Protein 5TZ0 (pdb70)

Foldseek 3Di:
DADPVLVVLLVVLLVQLVCVVVVVVVVVLVVQVVPDDDPVSVVVSVVVVVVVVVCSVVLRDPDVVCSLLSLLVSCLVVSDPLVSSVVGDPVSSVSSVVNVVD/DDADPVLVVLLVVQLVQLLVVVVVVVVVVVVVLVVVPDDVVSVVVVVVVCVVVVVCSVPLSDPDVVCSLLSLLCSCLVVSGPLVSSPPTDDCSSVSSPVSVVD

Sequence (205 aa):
SWSDLEQEVAQAAFQKAYEREINALIQDVRDNAVQISELEDIWRLHNFLSAKRHEIDGKYDYNYSVLVFVFATLIKQGWLHLDELKGLDQDKLTKIGSLSRMVSWSDLEQEVAQAAFQKAYEREINALIQDVRDNAVQISELEDIWRLHNFLSAKRHEIDGKYDYNYSVLVFVFATLIKQGWLHLDELKGLDQDKLTKIGSLSRM

Organism: NCBI:txid1188

B-factor: mean 73.61, std 11.74, range [44.92, 119.9]

Solvent-accessible surface area: 12349 Å² total; per-residue (Å²): 141,43,56,111,120,7,67,104,34,0,101,62,8,25,110,120,0,66,89,84,2,13,84,34,5,20,117,66,0,81,87,75,0,81,146,6,77,96,25,109,43,0,33,188,12,23,77,79,1,41,67,40,70,152,68,8,99,57,20,29,69,78,66,62,99,65,0,35,136,13,0,2,38,0,25,132,70,44,60,0,94,58,94,59,0,145,51,7,72,160,113,33,34,93,122,0,7,60,41,11,18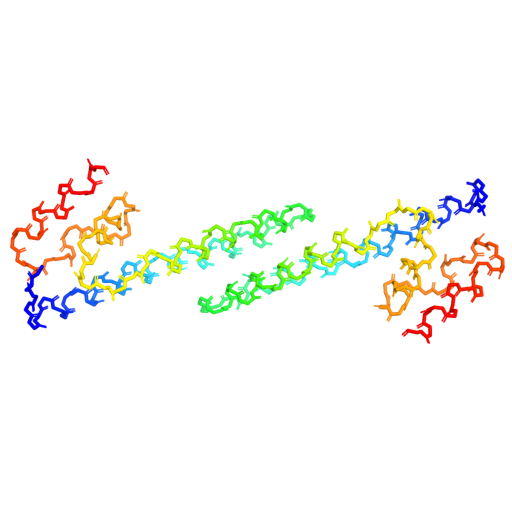2,173,175,83,39,56,114,120,6,64,106,31,0,101,59,3,27,105,94,0,71,88,92,1,12,90,36,3,17,112,71,1,103,85,48,6,107,124,0,80,101,23,94,28,0,32,140,6,24,74,72,0,41,69,44,65,152,62,8,99,56,24,26,68,75,62,61,94,66,0,37,136,13,0,3,33,0,27,123,83,45,56,0,97,64,116,40,0,170,55,12,70,123,101,18,34,85,120,0,17,67,36,9,230,153

Structure (mmCIF, N/CA/C/O backbone):
data_5TZ0
#
_entry.id   5TZ0
#
_cell.length_a   114.628
_cell.length_b   77.506
_cell.length_c   31.968
_cell.angle_alpha   90.00
_cell.angle_beta   94.15
_cell.angle_gamma   90.00
#
_symmetry.space_group_name_H-M   'C 1 2 1'
#
loop_
_atom_site.group_PDB
_atom_site.id
_atom_site.type_symbol
_atom_site.label_atom_id
_atom_site.label_alt_id
_atom_site.label_comp_id
_atom_site.label_asym_id
_atom_site.label_entity_id
_atom_site.label_seq_id
_atom_site.pdbx_PDB_ins_code
_atom_site.Cartn_x
_atom_site.Cartn_y
_atom_site.Cartn_z
_atom_site.occupancy
_atom_site.B_iso_or_equiv
_atom_site.auth_seq_id
_atom_site.auth_comp_id
_atom_site.auth_asym_id
_atom_site.auth_atom_id
_atom_site.pdbx_PDB_model_num
ATOM 1 N N . SER A 1 14 ? 146.100 -50.119 -31.044 1.00 50.38 6 SER A N 1
ATOM 2 C CA . SER A 1 14 ? 145.411 -48.843 -30.844 1.00 69.78 6 SER A CA 1
ATOM 3 C C . SER A 1 14 ? 143.902 -49.003 -31.001 1.00 60.66 6 SER A C 1
ATOM 4 O O . SER A 1 14 ? 143.404 -49.158 -32.114 1.00 62.89 6 SER A O 1
ATOM 11 N N . TRP A 1 15 ? 143.177 -48.940 -29.886 1.00 60.03 7 TRP A N 1
ATOM 12 C CA . TRP A 1 15 ? 141.735 -49.153 -29.869 1.00 61.62 7 TRP A CA 1
ATOM 13 C C . TRP A 1 15 ? 141.041 -47.928 -29.292 1.00 63.91 7 TRP A C 1
ATOM 14 O O . TRP A 1 15 ? 141.399 -47.458 -28.207 1.00 69.97 7 TRP A O 1
ATOM 35 N N . SER A 1 16 ? 140.033 -47.431 -30.010 1.00 64.14 8 SER A N 1
ATOM 36 C CA . SER A 1 16 ? 139.346 -46.201 -29.631 1.00 64.48 8 SER A CA 1
ATOM 37 C C . SER A 1 16 ? 138.647 -46.338 -28.285 1.00 66.75 8 SER A C 1
ATOM 38 O O . SER A 1 16 ? 138.701 -47.396 -27.651 1.00 65.19 8 SER A O 1
ATOM 46 N N . ASP A 1 17 ? 138.008 -45.256 -27.832 1.00 74.36 9 ASP A N 1
ATOM 47 C CA . ASP A 1 17 ? 137.244 -45.294 -26.590 1.00 71.03 9 ASP A CA 1
ATOM 48 C C . ASP A 1 17 ? 135.917 -46.015 -26.792 1.00 69.17 9 ASP A C 1
ATOM 49 O O . ASP A 1 17 ? 135.458 -46.747 -25.907 1.00 65.30 9 ASP A O 1
ATOM 58 N N . LEU A 1 18 ? 135.293 -45.817 -27.952 1.00 69.87 10 LEU A N 1
ATOM 59 C CA . LEU A 1 18 ? 134.056 -46.502 -28.292 1.00 65.55 10 LEU A CA 1
ATOM 60 C C . LEU A 1 18 ? 134.290 -47.815 -29.024 1.00 64.14 10 LEU A C 1
ATOM 61 O O . LEU A 1 18 ? 133.417 -48.689 -28.990 1.00 65.02 10 LEU A O 1
ATOM 77 N N . GLU A 1 19 ? 135.430 -47.971 -29.702 1.00 62.75 11 GLU A N 1
ATOM 78 C CA . GLU A 1 19 ? 135.806 -49.296 -30.184 1.00 68.53 11 GLU A CA 1
ATOM 79 C C . GLU A 1 19 ? 135.871 -50.287 -29.030 1.00 67.49 11 GLU A C 1
ATOM 80 O O . GLU A 1 19 ? 135.495 -51.456 -29.178 1.00 56.51 11 GLU A O 1
ATOM 92 N N . GLN A 1 20 ? 136.351 -49.833 -27.871 1.00 68.62 12 GLN A N 1
ATOM 93 C CA . GLN A 1 20 ? 136.370 -50.686 -26.690 1.00 64.44 12 GLN A CA 1
ATOM 94 C C . GLN A 1 20 ? 134.957 -51.058 -26.256 1.00 63.97 12 GLN A C 1
ATOM 95 O O . GLN A 1 20 ? 134.719 -52.178 -25.791 1.00 68.80 12 GLN A O 1
ATOM 109 N N . GLU A 1 21 ? 134.002 -50.136 -26.403 1.00 67.01 13 GLU A N 1
ATOM 110 C CA . GLU A 1 21 ? 132.628 -50.438 -26.010 1.00 71.17 13 GLU A CA 1
ATOM 111 C C . GLU A 1 21 ? 131.971 -51.412 -26.985 1.00 69.07 13 GLU A C 1
ATOM 112 O O . GLU A 1 21 ? 131.287 -52.353 -26.562 1.00 63.25 13 GLU A O 1
ATOM 124 N N . VAL A 1 22 ? 132.165 -51.211 -28.292 1.00 66.39 14 VAL A N 1
ATOM 125 C CA . VAL A 1 22 ? 131.614 -52.150 -29.262 1.00 68.47 14 VAL A CA 1
ATOM 126 C C . VAL A 1 22 ? 132.319 -53.496 -29.181 1.00 65.90 14 VAL A C 1
ATOM 127 O O . VAL A 1 22 ? 131.779 -54.504 -29.650 1.00 68.22 14 VAL A O 1
ATOM 140 N N . ALA A 1 23 ? 133.528 -53.536 -28.616 1.00 69.79 15 ALA A N 1
ATOM 141 C CA . ALA A 1 23 ? 134.210 -54.809 -28.400 1.00 68.90 15 ALA A CA 1
ATOM 142 C C . ALA A 1 23 ? 133.568 -55.578 -27.252 1.00 64.63 15 ALA A C 1
ATOM 143 O O . ALA A 1 23 ? 133.218 -56.754 -27.399 1.00 61.85 15 ALA A O 1
ATOM 150 N N . GLN A 1 24 ? 133.422 -54.930 -26.091 1.00 60.39 16 GLN A N 1
ATOM 151 C CA . GLN A 1 24 ? 132.729 -55.557 -24.971 1.00 60.92 16 GLN A CA 1
ATOM 152 C C . GLN A 1 24 ? 131.360 -56.070 -25.395 1.00 65.96 16 GLN A C 1
ATOM 153 O O . GLN A 1 24 ? 130.953 -57.173 -25.015 1.00 62.37 16 GLN A O 1
ATOM 167 N N . ALA A 1 25 ? 130.632 -55.275 -26.181 1.00 69.60 17 ALA A N 1
ATOM 168 C CA . ALA A 1 25 ? 129.313 -55.686 -26.650 1.00 63.25 17 ALA A CA 1
ATOM 169 C C . ALA A 1 25 ? 129.399 -56.977 -27.456 1.00 64.48 17 ALA A C 1
ATOM 170 O O . ALA A 1 25 ? 128.801 -57.996 -27.092 1.00 74.00 17 ALA A O 1
ATOM 177 N N . ALA A 1 26 ? 130.147 -56.951 -28.560 1.00 57.30 18 ALA A N 1
ATOM 178 C CA . ALA A 1 26 ? 130.239 -58.125 -29.420 1.00 59.14 18 ALA A CA 1
ATOM 179 C C . ALA A 1 26 ? 130.801 -59.322 -28.665 1.00 69.18 18 ALA A C 1
ATOM 180 O O . ALA A 1 26 ? 130.396 -60.466 -28.904 1.00 68.94 18 ALA A O 1
ATOM 187 N N . PHE A 1 27 ? 131.732 -59.075 -27.744 1.00 72.19 19 PHE A N 1
ATOM 188 C CA . PHE A 1 27 ? 132.309 -60.155 -26.953 1.00 65.22 19 PHE A CA 1
ATOM 189 C C . PHE A 1 27 ? 131.239 -60.876 -26.142 1.00 58.21 19 PHE A C 1
ATOM 190 O O . PHE A 1 27 ? 130.964 -62.060 -26.364 1.00 59.55 19 PHE A O 1
ATOM 207 N N . GLN A 1 28 ? 130.603 -60.163 -25.209 1.00 59.66 20 GLN A N 1
ATOM 208 C CA . GLN A 1 28 ? 129.682 -60.811 -24.282 1.00 68.36 20 GLN A CA 1
ATOM 209 C C . GLN A 1 28 ? 128.433 -61.340 -24.978 1.00 64.40 20 GLN A C 1
ATOM 210 O O . GLN A 1 28 ? 127.800 -62.272 -24.472 1.00 68.70 20 GLN A O 1
ATOM 224 N N . LYS A 1 29 ? 128.034 -60.747 -26.102 1.00 58.87 21 LYS A N 1
ATOM 225 C CA . LYS A 1 29 ? 126.873 -61.265 -26.818 1.00 66.47 21 LYS A CA 1
ATOM 226 C C . LYS A 1 29 ? 127.178 -62.637 -27.409 1.00 67.24 21 LYS A C 1
ATOM 227 O O . LYS A 1 29 ? 126.445 -63.606 -27.173 1.00 69.55 21 LYS A O 1
ATOM 246 N N . ALA A 1 30 ? 128.244 -62.733 -28.209 1.00 63.30 22 ALA A N 1
ATOM 247 C CA . ALA A 1 30 ? 128.679 -64.034 -28.705 1.00 66.81 22 ALA A CA 1
ATOM 248 C C . ALA A 1 30 ? 128.909 -65.003 -27.556 1.00 61.10 22 ALA A C 1
ATOM 249 O O . ALA A 1 30 ? 128.652 -66.204 -27.689 1.00 58.09 22 ALA A O 1
ATOM 256 N N . TYR A 1 31 ? 129.392 -64.496 -26.423 1.00 59.45 23 TYR A N 1
ATOM 257 C CA . TYR A 1 31 ? 129.562 -65.327 -25.238 1.00 59.46 23 TYR A CA 1
ATOM 258 C C . TYR A 1 31 ? 128.222 -65.887 -24.784 1.00 63.26 23 TYR A C 1
ATOM 259 O O . TYR A 1 31 ? 128.068 -67.103 -24.617 1.00 66.34 23 TYR A O 1
ATOM 277 N N . GLU A 1 32 ? 127.227 -65.012 -24.604 1.00 68.12 24 GLU A N 1
ATOM 278 C CA . GLU A 1 32 ? 125.908 -65.462 -24.168 1.00 64.03 24 GLU A CA 1
ATOM 279 C C . GLU A 1 32 ? 125.327 -66.494 -25.129 1.00 61.81 24 GLU A C 1
ATOM 280 O O . GLU A 1 32 ? 124.784 -67.517 -24.696 1.00 56.11 24 GLU A O 1
ATOM 292 N N . ARG A 1 33 ? 125.446 -66.256 -26.436 1.00 61.43 25 ARG A N 1
ATOM 293 C CA . ARG A 1 33 ? 124.943 -67.220 -27.409 1.00 57.71 25 ARG A CA 1
ATOM 294 C C . ARG A 1 33 ? 125.556 -68.596 -27.187 1.00 63.52 25 ARG A C 1
ATOM 295 O O . ARG A 1 33 ? 124.854 -69.612 -27.219 1.00 72.27 25 ARG A O 1
ATOM 316 N N . GLU A 1 34 ? 126.870 -68.654 -26.959 1.00 66.12 26 GLU A N 1
ATOM 317 C CA . GLU A 1 34 ? 127.523 -69.951 -26.807 1.00 64.92 26 GLU A CA 1
ATOM 318 C C . GLU A 1 34 ? 127.267 -70.562 -25.433 1.00 63.25 26 GLU A C 1
ATOM 319 O O . GLU A 1 34 ? 127.096 -71.781 -25.320 1.00 59.70 26 GLU A O 1
ATOM 331 N N . ILE A 1 35 ? 127.244 -69.742 -24.381 1.00 61.97 27 ILE A N 1
ATOM 332 C CA . ILE A 1 35 ? 126.943 -70.254 -23.047 1.00 63.07 27 ILE A CA 1
ATOM 333 C C . ILE A 1 35 ? 125.505 -70.755 -22.985 1.00 66.38 27 ILE A C 1
ATOM 334 O O . ILE A 1 35 ? 125.243 -71.885 -22.559 1.00 74.59 27 ILE A O 1
ATOM 350 N N . ASN A 1 36 ? 124.550 -69.920 -23.400 1.00 67.98 28 ASN A N 1
ATOM 351 C CA . ASN A 1 36 ? 123.153 -70.342 -23.405 1.00 65.08 28 ASN A CA 1
ATOM 352 C C . ASN A 1 36 ? 122.986 -71.650 -24.168 1.00 62.69 28 ASN A C 1
ATOM 353 O O . ASN A 1 36 ? 122.361 -72.596 -23.675 1.00 63.83 28 ASN A O 1
ATOM 364 N N . ALA A 1 37 ? 123.540 -71.716 -25.380 1.00 60.52 29 ALA A N 1
ATOM 365 C CA . ALA A 1 37 ? 123.478 -72.948 -26.161 1.00 69.39 29 ALA A CA 1
ATOM 366 C C . ALA A 1 37 ? 124.091 -74.116 -25.401 1.00 67.45 29 ALA A C 1
ATOM 367 O O . ALA A 1 37 ? 123.581 -75.241 -25.457 1.00 66.66 29 ALA A O 1
ATOM 374 N N . LEU A 1 38 ? 125.197 -73.873 -24.698 1.00 69.80 30 LEU A N 1
ATOM 375 C CA . LEU A 1 38 ? 125.811 -74.928 -23.901 1.00 66.06 30 LEU A CA 1
ATOM 376 C C . LEU A 1 38 ? 124.884 -75.383 -22.784 1.00 65.69 30 LEU A C 1
ATOM 377 O O . LEU A 1 38 ? 124.721 -76.587 -22.555 1.00 72.80 30 LEU A O 1
ATOM 393 N N . ILE A 1 39 ? 124.261 -74.437 -22.081 1.00 63.48 31 ILE A N 1
ATOM 394 C CA . ILE A 1 39 ? 123.370 -74.800 -20.983 1.00 69.82 31 ILE A CA 1
ATOM 395 C C . ILE A 1 39 ? 122.268 -75.733 -21.477 1.00 68.24 31 ILE A C 1
ATOM 396 O O . ILE A 1 39 ? 121.886 -76.681 -20.782 1.00 68.16 31 ILE A O 1
ATOM 412 N N . GLN A 1 40 ? 121.754 -75.502 -22.690 1.00 68.28 32 GLN A N 1
ATOM 413 C CA . GLN A 1 40 ? 120.725 -76.390 -23.224 1.00 65.35 32 GLN A CA 1
ATOM 414 C C . GLN A 1 40 ? 121.279 -77.789 -23.452 1.00 71.66 32 GLN A C 1
ATOM 415 O O . GLN A 1 40 ? 120.650 -78.786 -23.079 1.00 77.27 32 GLN A O 1
ATOM 429 N N . ASP A 1 41 ? 122.461 -77.883 -24.061 1.00 69.25 33 ASP A N 1
ATOM 430 C CA . ASP A 1 41 ? 123.048 -79.189 -24.339 1.00 69.43 33 ASP A CA 1
ATOM 431 C C . ASP A 1 41 ? 123.273 -79.974 -23.053 1.00 70.84 33 ASP A C 1
ATOM 432 O O . ASP A 1 41 ? 122.866 -81.136 -22.940 1.00 68.31 33 ASP A O 1
ATOM 441 N N . VAL A 1 42 ? 123.928 -79.354 -22.068 1.00 71.97 34 VAL A N 1
ATOM 442 C CA . VAL A 1 42 ? 124.235 -80.053 -20.822 1.00 67.31 34 VAL A CA 1
ATOM 443 C C . VAL A 1 42 ? 122.958 -80.451 -20.103 1.00 65.82 34 VAL A C 1
ATOM 444 O O . VAL A 1 42 ? 122.925 -81.462 -19.391 1.00 67.15 34 VAL A O 1
ATOM 457 N N . ARG A 1 43 ? 121.897 -79.660 -20.260 1.00 70.98 35 ARG A N 1
ATOM 458 C CA . ARG A 1 43 ? 120.597 -80.026 -19.707 1.00 72.77 35 ARG A CA 1
ATOM 459 C C . ARG A 1 43 ? 119.970 -81.173 -20.493 1.00 70.24 35 ARG A C 1
ATOM 460 O O . ARG A 1 43 ? 119.631 -82.218 -19.925 1.00 61.80 35 ARG A O 1
ATOM 481 N N . ASP A 1 44 ? 119.820 -80.997 -21.811 1.00 68.21 36 ASP A N 1
ATOM 482 C CA . ASP A 1 44 ? 119.176 -82.012 -22.638 1.00 67.67 36 ASP A CA 1
ATOM 483 C C . ASP A 1 44 ? 119.884 -83.357 -22.547 1.00 70.15 36 ASP A C 1
ATOM 484 O O . ASP A 1 44 ? 119.245 -84.405 -22.695 1.00 76.61 36 ASP A O 1
ATOM 493 N N . ASN A 1 45 ? 121.195 -83.353 -22.317 1.00 70.29 37 ASN A N 1
ATOM 494 C CA . ASN A 1 45 ? 121.953 -84.597 -22.291 1.00 71.92 37 ASN A CA 1
ATOM 495 C C . ASN A 1 45 ? 121.978 -85.227 -20.907 1.00 69.59 37 ASN A C 1
ATOM 496 O O . ASN A 1 45 ? 121.824 -86.447 -20.785 1.00 73.45 37 ASN A O 1
ATOM 507 N N . ALA A 1 46 ? 122.156 -84.421 -19.857 1.00 63.86 38 ALA A N 1
ATOM 508 C CA . ALA A 1 46 ? 122.149 -84.960 -18.502 1.00 67.24 38 ALA A CA 1
ATOM 509 C C . ALA A 1 46 ? 120.844 -85.673 -18.178 1.00 71.34 38 ALA A C 1
ATOM 510 O O . ALA A 1 46 ? 120.803 -86.474 -17.239 1.00 73.46 38 ALA A O 1
ATOM 517 N N . VAL A 1 47 ? 119.776 -85.383 -18.919 1.00 72.00 39 VAL A N 1
ATOM 518 C CA . VAL A 1 47 ? 118.498 -86.049 -18.693 1.00 68.28 39 VAL A CA 1
ATOM 519 C C . VAL A 1 47 ? 118.471 -87.410 -19.373 1.00 69.57 39 VAL A C 1
ATOM 520 O O . VAL A 1 47 ? 118.121 -88.424 -18.758 1.00 71.04 39 VAL A O 1
ATOM 533 N N . GLN A 1 48 ? 118.861 -87.460 -20.643 1.00 68.64 40 GLN A N 1
ATOM 534 C CA . GLN A 1 48 ? 118.740 -88.673 -21.438 1.00 74.58 40 GLN A CA 1
ATOM 535 C C . GLN A 1 48 ? 119.817 -89.704 -21.123 1.00 75.30 40 GLN A C 1
ATOM 536 O O . GLN A 1 48 ? 119.960 -90.679 -21.871 1.00 75.28 40 GLN A O 1
ATOM 550 N N . ILE A 1 49 ? 120.574 -89.517 -20.043 1.00 70.60 41 ILE A N 1
ATOM 551 C CA . ILE A 1 49 ? 121.577 -90.499 -19.652 1.00 71.08 41 ILE A CA 1
ATOM 552 C C . ILE A 1 49 ? 120.882 -91.762 -19.158 1.00 73.21 41 ILE A C 1
ATOM 553 O O . ILE A 1 49 ? 119.933 -91.700 -18.365 1.00 72.22 41 ILE A O 1
ATOM 569 N N . SER A 1 50 ? 121.353 -92.917 -19.633 1.00 70.71 42 SER A N 1
ATOM 570 C CA . SER A 1 50 ? 120.773 -94.205 -19.267 1.00 67.68 42 SER A CA 1
ATOM 571 C C . SER A 1 50 ? 121.803 -95.140 -18.650 1.00 72.50 42 SER A C 1
ATOM 572 O O . SER A 1 50 ? 121.623 -95.578 -17.509 1.00 74.53 42 SER A O 1
ATOM 580 N N . GLU A 1 51 ? 122.871 -95.475 -19.371 1.00 74.84 43 GLU A N 1
ATOM 581 C CA . GLU A 1 51 ? 123.954 -96.289 -18.839 1.00 73.36 43 GLU A CA 1
ATOM 582 C C . GLU A 1 51 ? 125.071 -95.390 -18.300 1.00 69.77 43 GLU A C 1
ATOM 583 O O . GLU A 1 51 ? 125.079 -94.174 -18.503 1.00 72.08 43 GLU A O 1
ATOM 595 N N . LEU A 1 52 ? 126.021 -96.004 -17.586 1.00 67.68 44 LEU A N 1
ATOM 596 C CA . LEU A 1 52 ? 127.159 -95.249 -17.064 1.00 64.71 44 LEU A CA 1
ATOM 597 C C . LEU A 1 52 ? 128.008 -94.661 -18.181 1.00 68.57 44 LEU A C 1
ATOM 598 O O . LEU A 1 52 ? 128.599 -93.587 -18.012 1.00 64.38 44 LEU A O 1
ATOM 614 N N . GLU A 1 53 ? 128.094 -95.348 -19.321 1.00 71.94 45 GLU A N 1
ATOM 615 C CA . GLU A 1 53 ? 128.876 -94.827 -20.437 1.00 68.71 45 GLU A CA 1
ATOM 616 C C . GLU A 1 53 ? 128.385 -93.446 -20.848 1.00 65.05 45 GLU A C 1
ATOM 617 O O . GLU A 1 53 ? 129.166 -92.629 -21.349 1.00 63.89 45 GLU A O 1
ATOM 629 N N . ASP A 1 54 ? 127.100 -93.161 -20.623 1.00 67.62 46 ASP A N 1
ATOM 630 C CA . ASP A 1 54 ? 126.554 -91.846 -20.939 1.00 68.59 46 ASP A CA 1
ATOM 631 C C . ASP A 1 54 ? 127.139 -90.755 -20.050 1.00 63.15 46 ASP A C 1
ATOM 632 O O . ASP A 1 54 ? 127.284 -89.611 -20.494 1.00 63.21 46 ASP A O 1
ATOM 641 N N . ILE A 1 55 ? 127.465 -91.074 -18.797 1.00 54.84 47 ILE A N 1
ATOM 642 C CA . ILE A 1 55 ? 128.007 -90.057 -17.903 1.00 56.06 47 ILE A CA 1
ATOM 643 C C . ILE A 1 55 ? 129.452 -89.733 -18.261 1.00 59.49 47 ILE A C 1
ATOM 644 O O . ILE A 1 55 ? 129.861 -88.565 -18.239 1.00 54.97 47 ILE A O 1
ATOM 660 N N . TRP A 1 56 ? 130.250 -90.749 -18.600 1.00 64.46 48 TRP A N 1
ATOM 661 C CA . TRP A 1 56 ? 131.637 -90.489 -18.971 1.00 56.63 48 TRP A CA 1
ATOM 662 C C . TRP A 1 56 ? 131.720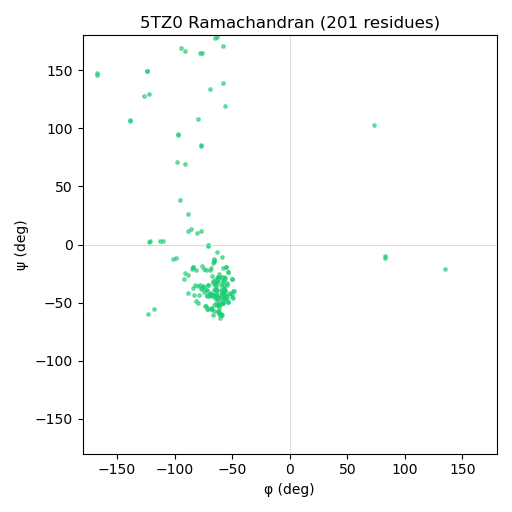 -89.684 -20.261 1.00 56.00 48 TRP A C 1
ATOM 663 O O . TRP A 1 56 ? 132.575 -88.801 -20.390 1.00 59.70 48 TRP A O 1
ATOM 684 N N . ARG A 1 57 ? 130.849 -89.970 -21.229 1.00 57.15 49 ARG A N 1
ATOM 685 C CA . ARG A 1 57 ? 130.838 -89.173 -22.451 1.00 59.21 49 ARG A CA 1
ATOM 686 C C . ARG A 1 57 ? 130.456 -87.729 -22.154 1.00 62.45 49 ARG A C 1
ATOM 687 O O . ARG A 1 57 ? 131.024 -86.795 -22.734 1.00 62.06 49 ARG A O 1
ATOM 708 N N . LEU A 1 58 ? 129.500 -87.524 -21.246 1.00 57.51 50 LEU A N 1
ATOM 709 C CA . LEU A 1 58 ? 129.157 -86.167 -20.835 1.00 56.61 50 LEU A CA 1
ATOM 710 C C . LEU A 1 58 ? 130.329 -85.507 -20.120 1.00 60.33 50 LEU A C 1
ATOM 711 O O . LEU A 1 58 ? 130.583 -84.310 -20.295 1.00 60.51 50 LEU A O 1
ATOM 727 N N . HIS A 1 59 ? 131.057 -86.279 -19.313 1.00 62.59 51 HIS A N 1
ATOM 728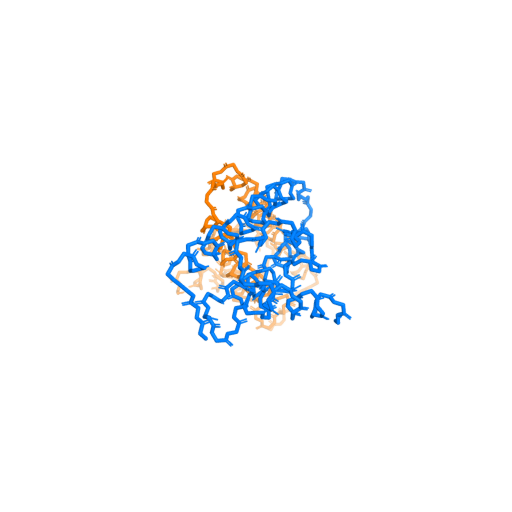 C CA . HIS A 1 59 ? 132.232 -85.747 -18.632 1.00 57.30 51 HIS A CA 1
ATOM 729 C C . HIS A 1 59 ? 133.284 -85.288 -19.633 1.00 57.14 51 HIS A C 1
ATOM 730 O O . HIS A 1 59 ? 133.827 -84.183 -19.518 1.00 58.54 51 HIS A O 1
ATOM 744 N N . ASN A 1 60 ? 133.583 -86.125 -20.630 1.00 57.57 52 ASN A N 1
ATOM 745 C CA . ASN A 1 60 ? 134.545 -85.744 -21.660 1.00 59.91 52 ASN A CA 1
ATOM 746 C C . ASN A 1 60 ? 134.122 -84.456 -22.353 1.00 61.59 52 ASN A C 1
ATOM 747 O O . ASN A 1 60 ? 134.940 -83.554 -22.569 1.00 59.03 52 ASN A O 1
ATOM 758 N N . PHE A 1 61 ? 132.844 -84.359 -22.723 1.00 66.78 53 PHE A N 1
ATOM 759 C CA . PHE A 1 61 ? 132.351 -83.150 -23.373 1.00 58.01 53 PHE A CA 1
ATOM 760 C C . PHE A 1 61 ? 132.579 -81.931 -22.489 1.00 59.25 53 PHE A C 1
ATOM 761 O O . PHE A 1 61 ? 133.114 -80.912 -22.941 1.00 64.86 53 PHE A O 1
ATOM 778 N N . LEU A 1 62 ? 132.176 -82.016 -21.219 1.00 55.94 54 LEU A N 1
ATOM 779 C CA . LEU A 1 62 ? 132.375 -80.898 -20.302 1.00 62.15 54 LEU A CA 1
ATOM 780 C C . LEU A 1 62 ? 133.853 -80.587 -20.095 1.00 62.14 54 LEU A C 1
ATOM 781 O O . LEU A 1 62 ? 134.208 -79.441 -19.798 1.00 59.61 54 LEU A O 1
ATOM 797 N N . SER A 1 63 ? 134.727 -81.584 -20.234 1.00 61.66 55 SER A N 1
ATOM 798 C CA . SER A 1 63 ? 136.158 -81.319 -20.128 1.00 58.78 55 SER A CA 1
ATOM 799 C C . SER A 1 63 ? 136.644 -80.490 -21.308 1.00 63.33 55 SER A C 1
ATOM 800 O O . SER A 1 63 ? 137.246 -79.425 -21.127 1.00 66.78 55 SER A O 1
ATOM 808 N N . ALA A 1 64 ? 136.388 -80.964 -22.529 1.00 59.79 56 ALA A N 1
ATOM 809 C CA . ALA A 1 64 ? 136.831 -80.242 -23.716 1.00 62.16 56 ALA A CA 1
ATOM 810 C C . ALA A 1 64 ? 136.257 -78.828 -23.761 1.00 63.95 56 ALA A C 1
ATOM 811 O O . ALA A 1 64 ? 136.966 -77.874 -24.105 1.00 60.50 56 ALA A O 1
ATOM 818 N N . LYS A 1 65 ? 134.979 -78.669 -23.403 1.00 64.90 57 LYS A N 1
ATOM 819 C CA . LYS A 1 65 ? 134.343 -77.356 -23.496 1.00 63.65 57 LYS A CA 1
ATOM 820 C C . LYS A 1 65 ? 134.914 -76.385 -22.472 1.00 63.43 57 LYS A C 1
ATOM 821 O O . LYS A 1 65 ? 135.166 -75.218 -22.792 1.00 61.73 57 LYS A O 1
ATOM 840 N N . ARG A 1 66 ? 135.108 -76.833 -21.231 1.00 63.53 58 ARG A N 1
ATOM 841 C CA . ARG A 1 66 ? 135.705 -75.958 -20.230 1.00 55.17 58 ARG A CA 1
ATOM 842 C C . ARG A 1 66 ? 137.069 -75.465 -20.691 1.00 60.89 58 ARG A C 1
ATO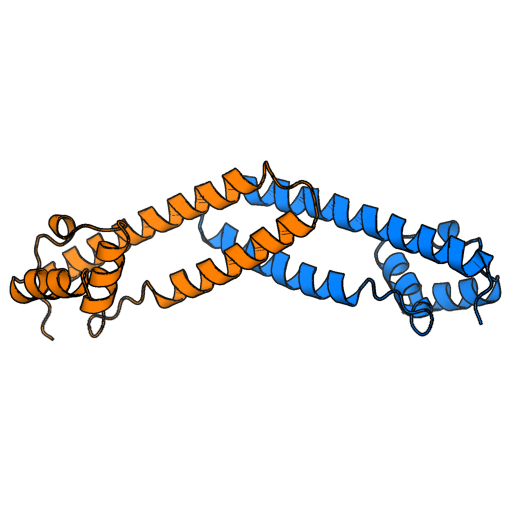M 843 O O . ARG A 1 66 ? 137.418 -74.296 -20.492 1.00 66.24 58 ARG A O 1
ATOM 864 N N . HIS A 1 67 ? 137.860 -76.347 -21.306 1.00 64.88 59 HIS A N 1
ATOM 865 C CA . HIS A 1 67 ? 139.165 -75.942 -21.819 1.00 62.86 59 HIS A CA 1
ATOM 866 C C . HIS A 1 67 ? 139.021 -74.972 -22.986 1.00 61.45 59 HIS A C 1
ATOM 867 O O . HIS A 1 67 ? 139.719 -73.954 -23.046 1.00 64.13 59 HIS A O 1
ATOM 881 N N . GLU A 1 68 ? 138.110 -75.266 -23.916 1.00 59.02 60 GLU A N 1
ATOM 882 C CA . GLU A 1 68 ? 137.921 -74.402 -25.079 1.00 59.68 60 GLU A CA 1
ATOM 883 C C . GLU A 1 68 ? 137.357 -73.044 -24.675 1.00 62.48 60 GLU A C 1
ATOM 884 O O . GLU A 1 68 ? 137.803 -72.007 -25.179 1.00 63.76 60 GLU A O 1
ATOM 896 N N . ILE A 1 69 ? 136.374 -73.028 -23.772 1.00 60.46 61 ILE A N 1
ATOM 897 C CA . ILE A 1 69 ? 135.725 -71.775 -23.395 1.00 57.07 61 ILE A CA 1
ATOM 898 C C . ILE A 1 69 ? 136.681 -70.890 -22.606 1.00 59.14 61 ILE A C 1
ATOM 899 O O . ILE A 1 69 ? 136.725 -69.671 -22.806 1.00 62.38 61 ILE A O 1
ATOM 915 N N . ASP A 1 70 ? 137.454 -71.480 -21.694 1.00 59.44 62 ASP A N 1
ATOM 916 C CA . ASP A 1 70 ? 138.363 -70.680 -20.880 1.00 62.32 62 ASP A CA 1
ATOM 917 C C . ASP A 1 70 ? 139.437 -70.010 -21.727 1.00 60.42 62 ASP A C 1
ATOM 918 O O . ASP A 1 70 ? 139.884 -68.904 -21.400 1.00 58.00 62 ASP A O 1
ATOM 927 N N . GLY A 1 71 ? 139.852 -70.647 -22.816 1.00 57.01 63 GLY A N 1
ATOM 928 C CA . GLY A 1 71 ? 140.896 -70.091 -23.649 1.00 56.17 63 GLY A CA 1
ATOM 929 C C . GLY A 1 71 ? 140.335 -69.368 -24.855 1.00 62.81 63 GLY A C 1
ATOM 930 O O . GLY A 1 71 ? 141.052 -68.625 -25.533 1.00 58.43 63 GLY A O 1
ATOM 934 N N . LYS A 1 72 ? 139.035 -69.538 -25.103 1.00 67.44 64 LYS A N 1
ATOM 935 C CA . LYS A 1 72 ? 138.416 -68.892 -26.251 1.00 60.61 64 LYS A CA 1
ATOM 936 C C . LYS A 1 72 ? 138.135 -67.427 -25.956 1.00 59.48 64 LYS A C 1
ATOM 937 O O . LYS A 1 72 ? 138.416 -66.555 -26.784 1.00 61.15 64 LYS A O 1
ATOM 956 N N . TYR A 1 73 ? 137.613 -67.140 -24.767 1.00 59.68 65 TYR A N 1
ATOM 957 C CA . TYR A 1 73 ? 137.221 -65.785 -24.397 1.00 57.15 65 TYR A CA 1
ATOM 958 C C . TYR A 1 73 ? 138.318 -65.119 -23.567 1.00 57.28 65 TYR A C 1
ATOM 959 O O . TYR A 1 73 ? 138.191 -64.884 -22.364 1.00 57.11 65 TYR A O 1
ATOM 977 N N . ASP A 1 74 ? 139.415 -64.813 -24.253 1.00 59.85 66 ASP A N 1
ATOM 978 C CA . ASP A 1 74 ? 140.545 -64.092 -23.670 1.00 56.37 66 ASP A CA 1
ATOM 979 C C . ASP A 1 74 ? 140.357 -62.630 -24.048 1.00 53.04 66 ASP A C 1
ATOM 980 O O . ASP A 1 74 ? 140.740 -62.197 -25.135 1.00 55.39 66 ASP A O 1
ATOM 989 N N . TYR A 1 75 ? 139.739 -61.864 -23.151 1.00 55.13 67 TYR A N 1
ATOM 990 C CA . TYR A 1 75 ? 139.509 -60.447 -23.417 1.00 53.53 67 TYR A CA 1
ATOM 991 C C . TYR A 1 75 ? 140.823 -59.705 -23.202 1.00 53.23 67 TYR A C 1
ATOM 992 O O . TYR A 1 75 ? 141.110 -59.151 -22.137 1.00 47.88 67 TYR A O 1
ATOM 1010 N N . ASN A 1 76 ? 141.637 -59.707 -24.252 1.00 49.65 68 ASN A N 1
ATOM 1011 C CA . ASN A 1 76 ? 142.950 -59.072 -24.233 1.00 55.64 68 ASN A CA 1
ATOM 1012 C C . ASN A 1 76 ? 143.133 -58.370 -25.571 1.00 53.55 68 ASN A C 1
ATOM 1013 O O . ASN A 1 76 ? 143.331 -59.029 -26.595 1.00 55.16 68 ASN A O 1
ATOM 1024 N N . TYR A 1 77 ? 143.065 -57.035 -25.562 1.00 50.57 69 TYR A N 1
ATOM 1025 C CA . TYR A 1 77 ? 143.061 -56.276 -26.808 1.00 51.37 69 TYR A CA 1
ATOM 1026 C C . TYR A 1 77 ? 144.241 -56.626 -27.700 1.00 54.79 69 TYR A C 1
ATOM 1027 O O . TYR A 1 77 ? 144.161 -56.443 -28.921 1.00 48.66 69 TYR A O 1
ATOM 1045 N N . SER A 1 78 ? 145.326 -57.145 -27.122 1.00 61.88 70 SER A N 1
ATOM 1046 C CA . SER A 1 78 ? 146.500 -57.504 -27.905 1.00 58.66 70 SER A CA 1
ATOM 1047 C C . SER A 1 78 ? 146.278 -58.763 -28.737 1.00 58.31 70 SER A C 1
ATOM 1048 O O . SER A 1 78 ? 146.981 -58.960 -29.733 1.00 62.26 70 SER A O 1
ATOM 1056 N N . VAL A 1 79 ? 145.319 -59.609 -28.361 1.00 58.21 71 VAL A N 1
ATOM 1057 C CA . VAL A 1 79 ? 144.933 -60.765 -29.163 1.00 60.14 71 VAL A CA 1
ATOM 1058 C C . VAL A 1 79 ? 143.462 -60.743 -29.541 1.00 55.56 71 VAL A C 1
ATOM 1059 O O . VAL A 1 79 ? 142.994 -61.674 -30.203 1.00 56.09 71 VAL A O 1
ATOM 1072 N N . LEU A 1 80 ? 142.722 -59.701 -29.163 1.00 58.14 72 LEU A N 1
ATOM 1073 C CA . LEU A 1 80 ? 141.286 -59.674 -29.405 1.00 57.35 72 LEU A CA 1
ATOM 1074 C C . LEU A 1 80 ? 140.946 -59.630 -30.887 1.00 55.58 72 LEU A C 1
ATOM 1075 O O . LEU A 1 80 ? 139.782 -59.835 -31.245 1.00 52.54 72 LEU A O 1
ATOM 1091 N N . VAL A 1 81 ? 141.921 -59.337 -31.746 1.00 59.20 73 VAL A N 1
ATOM 1092 C CA . VAL A 1 81 ? 141.701 -59.426 -33.184 1.00 59.39 73 VAL A CA 1
ATOM 1093 C C . VAL A 1 81 ? 141.578 -60.880 -33.606 1.00 56.09 73 VAL A C 1
ATOM 1094 O O . VAL A 1 81 ? 140.828 -61.209 -34.534 1.00 54.33 73 VAL A O 1
ATOM 1107 N N . PHE A 1 82 ? 142.323 -61.768 -32.948 1.00 60.79 74 PHE A N 1
ATOM 1108 C CA . PHE A 1 82 ? 142.287 -63.191 -33.262 1.00 61.21 74 PHE A CA 1
ATOM 1109 C C . PHE A 1 82 ? 141.074 -63.871 -32.637 1.00 59.77 74 PHE A C 1
ATOM 1110 O O . PHE A 1 82 ? 140.486 -64.777 -33.239 1.00 60.27 74 PHE A O 1
ATOM 1127 N N . VAL A 1 83 ? 140.677 -63.441 -31.438 1.00 57.45 75 VAL A N 1
ATOM 1128 C CA . VAL A 1 83 ? 139.516 -64.033 -30.781 1.00 55.79 75 VAL A CA 1
ATOM 1129 C C . VAL A 1 83 ? 138.261 -63.801 -31.615 1.00 63.70 75 VAL A C 1
ATOM 1130 O O . VAL A 1 83 ? 137.520 -64.741 -31.925 1.00 68.40 75 VAL A O 1
ATOM 1143 N N . PHE A 1 84 ? 138.003 -62.547 -31.995 1.00 62.01 76 PHE A N 1
ATOM 1144 C CA . PHE A 1 84 ? 136.811 -62.255 -32.785 1.00 64.97 76 PHE A CA 1
ATOM 1145 C C . PHE A 1 84 ? 136.812 -63.038 -34.092 1.00 64.91 76 PHE A C 1
ATOM 1146 O O . PHE A 1 84 ? 135.788 -63.613 -34.479 1.00 67.82 76 PHE A O 1
ATOM 1163 N N . ALA A 1 85 ? 137.960 -63.100 -34.770 1.00 66.04 77 ALA A N 1
ATOM 1164 C CA . ALA A 1 85 ? 138.024 -63.813 -36.043 1.00 72.90 77 ALA A CA 1
ATOM 1165 C C . ALA A 1 85 ? 137.614 -65.267 -35.875 1.00 69.08 77 ALA A C 1
ATOM 1166 O O . ALA A 1 85 ? 136.947 -65.838 -36.747 1.00 71.55 77 ALA A O 1
ATOM 1173 N N . THR A 1 86 ? 138.009 -65.885 -34.761 1.00 68.05 78 THR A N 1
ATOM 1174 C CA . THR A 1 86 ? 137.594 -67.253 -34.470 1.00 70.28 78 THR A CA 1
ATOM 1175 C C . THR A 1 86 ? 136.076 -67.348 -34.332 1.00 68.50 78 THR A C 1
ATOM 1176 O O . THR A 1 86 ? 135.422 -68.123 -35.039 1.00 63.83 78 THR A O 1
ATOM 1187 N N . LEU A 1 87 ? 135.499 -66.566 -33.412 1.00 68.69 79 LEU A N 1
ATOM 1188 C CA . LEU A 1 87 ? 134.055 -66.601 -33.187 1.00 67.24 79 LEU A CA 1
ATOM 1189 C C . LEU A 1 87 ? 133.274 -66.483 -34.491 1.00 71.17 79 LEU A C 1
ATOM 1190 O O . LEU A 1 87 ? 132.234 -67.129 -34.663 1.00 72.31 79 LEU A O 1
ATOM 1206 N N . ILE A 1 88 ? 133.738 -65.631 -35.407 1.00 74.38 80 ILE A N 1
ATOM 1207 C CA . ILE A 1 88 ? 133.070 -65.502 -36.700 1.00 77.22 80 ILE A CA 1
ATOM 1208 C C . ILE A 1 88 ? 133.146 -66.813 -37.473 1.00 68.96 80 ILE A C 1
ATOM 1209 O O . ILE A 1 88 ? 132.170 -67.230 -38.108 1.00 71.83 80 ILE A O 1
ATOM 1225 N N . LYS A 1 89 ? 134.309 -67.468 -37.458 1.00 68.12 81 LYS A N 1
ATOM 1226 C CA . LYS A 1 89 ? 134.448 -68.759 -38.122 1.00 74.67 81 LYS A CA 1
ATOM 1227 C C . LYS A 1 89 ? 133.604 -69.846 -37.462 1.00 75.40 81 LYS A C 1
ATOM 1228 O O . LYS A 1 89 ? 133.432 -70.918 -38.054 1.00 69.66 81 LYS A O 1
ATOM 1247 N N . GLN A 1 90 ? 133.071 -69.595 -36.265 1.00 70.45 82 GLN A N 1
ATOM 1248 C CA . GLN A 1 90 ? 132.298 -70.579 -35.524 1.00 61.83 82 GLN A CA 1
ATOM 1249 C C . GLN A 1 90 ? 130.817 -70.242 -35.450 1.00 69.42 82 GLN A C 1
ATOM 1250 O O . GLN A 1 90 ? 130.064 -70.969 -34.794 1.00 80.34 82 GLN A O 1
ATOM 1264 N N . GLY A 1 91 ? 130.378 -69.162 -36.095 1.00 69.78 83 GLY A N 1
ATOM 1265 C CA . GLY A 1 91 ? 128.974 -68.818 -36.139 1.00 68.83 83 GLY A CA 1
ATOM 1266 C C . GLY A 1 91 ? 128.448 -68.076 -34.931 1.00 68.54 83 GLY A C 1
ATOM 1267 O O . GLY A 1 91 ? 127.319 -67.568 -34.984 1.00 73.96 83 GLY A O 1
ATOM 1271 N N . TRP A 1 92 ? 129.212 -67.990 -33.842 1.00 62.25 84 TRP A N 1
ATOM 1272 C CA . TRP A 1 92 ? 128.761 -67.235 -32.678 1.00 68.32 84 TRP A CA 1
ATOM 1273 C C . TRP A 1 92 ? 128.759 -65.735 -32.922 1.00 75.95 84 TRP A C 1
ATOM 1274 O O . TRP A 1 92 ? 128.391 -64.976 -32.018 1.00 72.27 84 TRP A O 1
ATOM 1295 N N . LEU A 1 93 ? 129.159 -65.296 -34.112 1.00 81.12 85 LEU A N 1
ATOM 1296 C CA . LEU A 1 93 ? 129.306 -63.884 -34.425 1.00 74.81 85 LEU A CA 1
ATOM 1297 C C . LEU A 1 93 ? 129.466 -63.738 -35.930 1.00 78.79 85 LEU A C 1
ATOM 1298 O O . LEU A 1 93 ? 130.012 -64.624 -36.593 1.00 76.18 85 LEU A O 1
ATOM 1314 N N . HIS A 1 94 ? 128.958 -62.631 -36.463 1.00 85.04 86 HIS A N 1
ATOM 1315 C CA . HIS A 1 94 ? 129.138 -62.286 -37.865 1.00 87.16 86 HIS A CA 1
ATOM 1316 C C . HIS A 1 94 ? 129.771 -60.904 -37.968 1.00 85.33 86 HIS A C 1
ATOM 1317 O O . HIS A 1 94 ? 129.565 -60.046 -37.104 1.00 83.39 86 HIS A O 1
ATOM 1331 N N . LEU A 1 95 ? 130.555 -60.697 -39.033 1.00 82.87 87 LEU A N 1
ATOM 1332 C CA . LEU A 1 95 ? 131.210 -59.407 -39.242 1.00 82.73 87 LEU A CA 1
ATOM 1333 C C . LEU A 1 95 ? 130.233 -58.244 -39.137 1.00 83.40 87 LEU A C 1
ATOM 1334 O O . LEU A 1 95 ? 130.620 -57.138 -38.743 1.00 82.96 87 LEU A O 1
ATOM 1350 N N . ASP A 1 96 ? 128.964 -58.477 -39.476 1.00 88.80 88 ASP A N 1
ATOM 1351 C CA . ASP A 1 96 ? 127.965 -57.415 -39.430 1.00 88.07 88 ASP A CA 1
ATOM 1352 C C . ASP A 1 96 ? 127.876 -56.783 -38.046 1.00 84.81 88 ASP A C 1
ATOM 1353 O O . ASP A 1 96 ? 127.522 -55.605 -37.924 1.00 85.13 88 ASP A O 1
ATOM 1362 N N . GLU A 1 97 ? 128.184 -57.547 -36.996 1.00 82.34 89 GLU A N 1
ATOM 1363 C CA . GLU A 1 97 ? 128.036 -57.064 -35.628 1.00 81.93 89 GLU A CA 1
ATOM 1364 C C . GLU A 1 97 ? 129.238 -56.255 -35.148 1.00 79.09 89 GLU A C 1
ATOM 1365 O O . GLU A 1 97 ? 129.113 -55.511 -34.169 1.00 81.42 89 GLU A O 1
ATOM 1377 N N . LEU A 1 98 ? 130.393 -56.386 -35.797 1.00 76.11 90 LEU A N 1
ATOM 1378 C CA . LEU A 1 98 ? 131.574 -55.605 -35.450 1.00 79.76 90 LEU A CA 1
ATOM 1379 C C . LEU A 1 98 ? 131.655 -54.261 -36.173 1.00 80.22 90 LEU A C 1
ATOM 1380 O O . LEU A 1 98 ? 132.701 -53.607 -36.109 1.00 74.11 90 LEU A O 1
ATOM 1396 N N . LYS A 1 99 ? 130.583 -53.821 -36.839 1.00 83.62 91 LYS A N 1
ATOM 1397 C CA . LYS A 1 99 ? 130.681 -52.672 -37.738 1.00 84.45 91 LYS A CA 1
ATOM 1398 C C . LYS A 1 99 ? 131.055 -51.371 -37.030 1.00 80.15 91 LYS A C 1
ATOM 1399 O O . LYS A 1 99 ? 131.298 -50.368 -37.711 1.00 71.87 91 LYS A O 1
ATOM 1418 N N . GLY A 1 100 ? 131.122 -51.358 -35.697 1.00 77.66 92 GLY A N 1
ATOM 1419 C CA . GLY A 1 100 ? 131.576 -50.173 -34.988 1.00 74.20 92 GLY A CA 1
ATOM 1420 C C . GLY A 1 100 ? 133.075 -49.949 -35.018 1.00 74.22 92 GLY A C 1
ATOM 1421 O O . GLY A 1 100 ? 133.528 -48.829 -34.760 1.00 69.39 92 GLY A O 1
ATOM 1425 N N . LEU A 1 101 ? 133.852 -50.984 -35.329 1.00 78.95 93 LEU A N 1
ATOM 1426 C CA . LEU A 1 101 ? 135.304 -50.896 -35.328 1.00 70.36 93 LEU A CA 1
ATOM 1427 C C . LEU A 1 101 ? 135.811 -50.148 -36.556 1.00 70.24 93 LEU A C 1
ATOM 1428 O O . LEU A 1 101 ? 135.089 -49.936 -37.534 1.00 69.13 93 LEU A O 1
ATOM 1444 N N . ASP A 1 102 ? 137.080 -49.746 -36.492 1.00 70.39 94 ASP A N 1
ATOM 1445 C CA . ASP A 1 102 ? 137.710 -49.109 -37.639 1.00 70.86 94 ASP A CA 1
ATOM 1446 C C . ASP A 1 102 ? 137.664 -50.029 -38.851 1.00 65.40 94 ASP A C 1
ATOM 1447 O O . ASP A 1 102 ? 137.876 -51.241 -38.748 1.00 63.09 94 ASP A O 1
ATOM 1456 N N . GLN A 1 103 ? 137.386 -49.432 -40.009 1.00 67.70 95 GLN A N 1
ATOM 1457 C CA . GLN A 1 103 ? 137.268 -50.186 -41.250 1.00 69.03 95 GLN A CA 1
ATOM 1458 C C . GLN A 1 103 ? 138.515 -51.011 -41.535 1.00 68.00 95 GLN A C 1
ATOM 1459 O O . GLN A 1 103 ? 138.450 -51.964 -42.319 1.00 67.03 95 GLN A O 1
ATOM 1473 N N . ASP A 1 104 ? 139.646 -50.669 -40.914 1.00 70.65 96 ASP A N 1
ATOM 1474 C CA . ASP A 1 104 ? 140.883 -51.402 -41.146 1.00 72.79 96 ASP A CA 1
ATOM 1475 C C . ASP A 1 104 ? 140.964 -52.663 -40.298 1.00 70.86 96 ASP A C 1
ATOM 1476 O O . ASP A 1 104 ? 141.516 -53.674 -40.750 1.00 69.56 96 ASP A O 1
ATOM 1485 N N . LYS A 1 105 ? 140.431 -52.624 -39.076 1.00 69.05 97 LYS A N 1
ATOM 1486 C CA . LYS A 1 105 ? 140.358 -53.832 -38.259 1.00 69.34 97 LYS A CA 1
ATOM 1487 C C . LYS A 1 105 ? 139.446 -54.870 -38.903 1.00 72.23 97 LYS A C 1
ATOM 1488 O O . LYS A 1 105 ? 139.824 -56.038 -39.053 1.00 65.85 97 LYS A O 1
ATOM 1507 N N . LEU A 1 106 ? 138.232 -54.461 -39.282 1.00 73.01 98 LEU A N 1
ATOM 1508 C CA . LEU A 1 106 ? 137.291 -55.390 -39.897 1.00 69.54 98 LEU A CA 1
ATOM 1509 C C . LEU A 1 106 ? 137.938 -56.162 -41.040 1.00 73.49 98 LEU A C 1
ATOM 1510 O O . LEU A 1 106 ? 137.743 -57.377 -41.165 1.00 72.16 98 LEU A O 1
ATOM 1526 N N . THR A 1 107 ? 138.719 -55.479 -41.880 1.00 71.04 99 THR A N 1
ATOM 1527 C CA . THR A 1 107 ? 139.410 -56.168 -42.966 1.00 72.50 99 THR A CA 1
ATOM 1528 C C . THR A 1 107 ? 140.345 -57.241 -42.420 1.00 69.97 99 THR A C 1
ATOM 1529 O O . THR A 1 107 ? 140.381 -58.367 -42.928 1.00 70.80 99 THR A O 1
ATOM 1540 N N . LYS A 1 108 ? 141.117 -56.906 -41.385 1.00 71.12 100 LYS A N 1
ATOM 1541 C CA . LYS A 1 108 ? 141.995 -57.891 -40.760 1.00 70.21 100 LYS A CA 1
ATOM 1542 C C . LYS A 1 108 ? 141.181 -59.042 -40.183 1.00 67.70 100 LYS A C 1
ATOM 1543 O O . LYS A 1 108 ? 141.343 -60.200 -40.584 1.00 68.04 100 LYS A O 1
ATOM 1562 N N . ILE A 1 109 ? 140.274 -58.731 -39.254 1.00 69.61 101 ILE A N 1
ATOM 1563 C CA . ILE A 1 109 ? 139.460 -59.759 -38.609 1.00 68.54 101 ILE A CA 1
ATOM 1564 C C . ILE A 1 109 ? 138.830 -60.673 -39.655 1.00 70.84 101 ILE A C 1
ATOM 1565 O O . ILE A 1 109 ? 138.848 -61.901 -39.526 1.00 72.70 101 ILE A O 1
ATOM 1581 N N . GLY A 1 110 ? 138.262 -60.079 -40.705 1.00 75.87 102 GLY A N 1
ATOM 1582 C CA . GLY A 1 110 ? 137.675 -60.881 -41.770 1.00 75.18 102 GLY A CA 1
ATOM 1583 C C . GLY A 1 110 ? 138.669 -61.836 -42.398 1.00 71.17 102 GLY A C 1
ATOM 1584 O O . GLY A 1 110 ? 138.374 -63.016 -42.606 1.00 74.26 102 GLY A O 1
ATOM 1588 N N . SER A 1 111 ? 139.862 -61.339 -42.727 1.00 71.58 103 SER A N 1
ATOM 1589 C CA . SER A 1 111 ? 140.867 -62.187 -43.357 1.00 77.73 103 SER A CA 1
ATOM 1590 C C . SER A 1 111 ? 141.262 -63.354 -42.462 1.00 79.74 103 SER A C 1
ATOM 1591 O O . SER A 1 111 ? 141.640 -64.419 -42.966 1.00 77.44 103 SER A O 1
ATOM 1599 N N . LEU A 1 112 ? 141.158 -63.193 -41.141 1.00 80.50 104 LEU A N 1
ATOM 1600 C CA . LEU A 1 112 ? 141.496 -64.288 -40.243 1.00 77.30 104 LEU A CA 1
ATOM 1601 C C . LEU A 1 112 ? 140.349 -65.273 -40.106 1.00 72.78 104 LEU A C 1
ATOM 1602 O O . LEU A 1 112 ? 140.586 -66.433 -39.754 1.00 76.08 104 LEU A O 1
ATOM 1618 N N . SER A 1 113 ? 139.119 -64.840 -40.391 1.00 71.99 105 SER A N 1
ATOM 1619 C CA . SER A 1 113 ? 138.015 -65.785 -40.490 1.00 75.27 105 SER A CA 1
ATOM 1620 C C . SER A 1 113 ? 138.271 -66.765 -41.624 1.00 81.15 105 SER A C 1
ATOM 1621 O O . SER A 1 113 ? 137.830 -67.920 -41.566 1.00 76.57 105 SER A O 1
ATOM 1629 N N . ARG A 1 114 ? 139.002 -66.327 -42.651 1.00 80.16 106 ARG A N 1
ATOM 1630 C CA . ARG A 1 114 ? 139.292 -67.148 -43.814 1.00 79.93 106 ARG A CA 1
ATOM 1631 C C . ARG A 1 114 ? 140.552 -67.984 -43.619 1.00 78.05 106 ARG A C 1
ATOM 1632 O O . ARG A 1 114 ? 141.212 -68.333 -44.604 1.00 80.92 106 ARG A O 1
ATOM 1653 N N . MET A 1 115 ? 140.901 -68.306 -42.377 1.00 75.99 107 MET A N 1
ATOM 1654 C CA . MET A 1 115 ? 142.089 -69.106 -42.103 1.00 79.17 107 MET A CA 1
ATOM 1655 C C . MET A 1 115 ? 141.813 -70.159 -41.026 1.00 75.85 107 MET A C 1
ATOM 1656 O O . MET A 1 115 ? 141.102 -71.137 -41.255 1.00 68.41 107 MET A O 1
ATOM 1670 N N . VAL B 1 1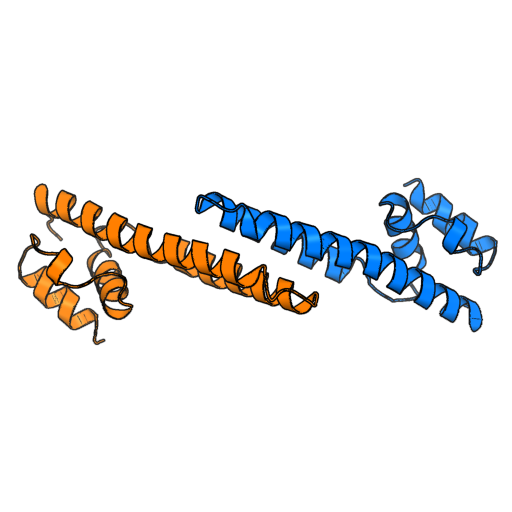3 ? 144.764 -114.537 0.337 1.00 65.08 5 VAL B N 1
ATOM 1671 C CA . VAL B 1 13 ? 145.213 -115.742 -0.348 1.00 68.51 5 VAL B CA 1
ATOM 1672 C C . VAL B 1 13 ? 144.167 -116.843 -0.185 1.00 61.17 5 VAL B C 1
ATOM 1673 O O . VAL B 1 13 ? 143.527 -116.945 0.861 1.00 62.46 5 VAL B O 1
ATOM 1677 N N . SER B 1 14 ? 143.986 -117.636 -1.245 1.00 64.32 6 SER B N 1
ATOM 1678 C CA . SER B 1 14 ? 143.113 -118.811 -1.268 1.00 69.96 6 SER B CA 1
ATOM 1679 C C . SER B 1 14 ? 141.629 -118.447 -1.291 1.00 60.45 6 SER B C 1
ATOM 1680 O O . SER B 1 14 ? 141.041 -118.101 -0.260 1.00 54.66 6 SER B O 1
ATOM 1687 N N . TRP B 1 15 ? 141.012 -118.550 -2.466 1.00 59.06 7 TRP B N 1
ATOM 1688 C CA . TRP B 1 15 ? 139.601 -118.241 -2.652 1.00 61.89 7 TRP B CA 1
ATOM 1689 C C . TRP B 1 15 ? 138.920 -119.429 -3.316 1.00 64.58 7 TRP B C 1
ATOM 1690 O O . TRP B 1 15 ? 139.377 -119.907 -4.360 1.00 56.50 7 TRP B O 1
ATOM 1711 N N . SER B 1 16 ? 137.827 -119.896 -2.714 1.00 66.18 8 SER B N 1
ATOM 1712 C CA . SER B 1 16 ? 137.118 -121.067 -3.208 1.00 65.45 8 SER B CA 1
ATOM 1713 C C . SER B 1 16 ? 136.519 -120.787 -4.585 1.00 66.07 8 SER B C 1
ATOM 1714 O O . SER B 1 16 ? 136.599 -119.680 -5.122 1.00 69.69 8 SER B O 1
ATOM 1722 N N . ASP B 1 17 ? 135.881 -121.811 -5.154 1.00 71.27 9 ASP B N 1
ATOM 1723 C CA . ASP B 1 17 ? 135.204 -121.644 -6.435 1.00 68.83 9 ASP B CA 1
ATOM 1724 C C . ASP B 1 17 ? 133.909 -120.868 -6.264 1.00 66.17 9 ASP B C 1
ATOM 1725 O O . ASP B 1 17 ? 133.544 -120.060 -7.125 1.00 62.10 9 ASP B O 1
ATOM 1734 N N . LEU B 1 18 ? 133.217 -121.096 -5.153 1.00 65.11 10 LEU B N 1
ATOM 1735 C CA . LEU B 1 18 ? 131.983 -120.389 -4.863 1.00 62.27 10 LEU B CA 1
ATOM 1736 C C . LEU B 1 18 ? 132.240 -119.090 -4.117 1.00 63.29 10 LEU B C 1
ATOM 1737 O O . LEU B 1 18 ? 131.442 -118.151 -4.226 1.00 62.45 10 LEU B O 1
ATOM 1753 N N . GLU B 1 19 ? 133.348 -119.005 -3.379 1.00 67.44 11 GLU B N 1
ATOM 1754 C CA . GLU B 1 19 ? 133.787 -117.711 -2.870 1.00 68.59 11 GLU B CA 1
ATOM 1755 C C . GLU B 1 19 ? 134.001 -116.728 -4.014 1.00 59.76 11 GLU B C 1
ATOM 1756 O O . GLU B 1 19 ? 133.653 -115.546 -3.905 1.00 55.64 11 GLU B O 1
ATOM 1768 N N . GLN B 1 20 ? 134.564 -117.205 -5.127 1.00 60.32 12 GLN B N 1
ATOM 1769 C CA . GLN B 1 20 ? 134.714 -116.371 -6.314 1.00 57.39 12 GLN B CA 1
ATOM 1770 C C . GLN B 1 20 ? 133.360 -115.992 -6.897 1.00 57.06 12 GLN B C 1
ATOM 1771 O O . GLN B 1 20 ? 133.196 -114.891 -7.434 1.00 59.46 12 GLN B O 1
ATOM 1785 N N . GLU B 1 21 ? 132.383 -116.897 -6.821 1.00 61.58 13 GLU B N 1
ATOM 1786 C CA . GLU B 1 21 ? 131.062 -116.598 -7.361 1.00 63.88 13 GLU B CA 1
ATOM 1787 C C . GLU B 1 21 ? 130.328 -115.587 -6.484 1.00 64.82 13 GLU B C 1
ATOM 1788 O O . GLU B 1 21 ? 129.740 -114.625 -6.995 1.00 58.95 13 GLU B O 1
ATOM 1800 N N . VAL B 1 22 ? 130.370 -115.771 -5.161 1.00 59.83 14 VAL B N 1
ATOM 1801 C CA . VAL B 1 22 ? 129.743 -114.811 -4.260 1.00 59.32 14 VAL B CA 1
ATOM 1802 C C . VAL B 1 22 ? 130.493 -113.485 -4.240 1.00 60.52 14 VAL B C 1
ATOM 1803 O O . VAL B 1 22 ? 129.910 -112.455 -3.880 1.00 62.20 14 VAL B O 1
ATOM 1816 N N . ALA B 1 23 ? 131.772 -113.475 -4.630 1.00 63.48 15 ALA B N 1
ATOM 1817 C CA . ALA B 1 23 ? 132.518 -112.221 -4.702 1.00 61.65 15 ALA B CA 1
ATOM 1818 C C . ALA B 1 23 ? 132.061 -111.382 -5.886 1.00 57.41 15 ALA B C 1
ATOM 1819 O O . ALA B 1 23 ? 131.703 -110.208 -5.729 1.00 51.56 15 ALA B O 1
ATOM 1826 N N . GLN B 1 24 ? 132.062 -111.972 -7.084 1.00 54.25 16 GLN B N 1
ATOM 1827 C CA . GLN B 1 24 ? 131.542 -111.274 -8.253 1.00 55.48 16 GLN B CA 1
ATOM 1828 C C . GLN B 1 24 ? 130.144 -110.732 -7.979 1.00 62.06 16 GLN B C 1
ATOM 1829 O O . GLN B 1 24 ? 129.820 -109.600 -8.356 1.00 58.98 16 GLN B O 1
ATOM 1843 N N . ALA B 1 25 ? 129.306 -111.528 -7.310 1.00 66.53 17 ALA B N 1
ATOM 1844 C CA . ALA B 1 25 ? 127.946 -111.104 -6.996 1.00 57.62 17 ALA B CA 1
ATOM 1845 C C . ALA B 1 25 ? 127.942 -109.823 -6.169 1.00 59.29 17 ALA B C 1
ATOM 1846 O O . ALA B 1 25 ? 127.389 -108.800 -6.588 1.00 66.55 17 ALA B O 1
ATOM 1853 N N . ALA B 1 26 ? 128.552 -109.862 -4.980 1.00 56.32 18 ALA B N 1
ATOM 1854 C CA . ALA B 1 26 ? 128.555 -108.690 -4.109 1.00 58.75 18 ALA B CA 1
ATOM 1855 C C . ALA B 1 26 ? 129.207 -107.496 -4.789 1.00 63.40 18 ALA B C 1
ATOM 1856 O O . ALA B 1 26 ? 128.828 -106.347 -4.532 1.00 60.27 18 ALA B O 1
ATOM 1863 N N . PHE B 1 27 ? 130.210 -107.745 -5.629 1.00 68.04 19 PHE B N 1
ATOM 1864 C CA . PHE B 1 27 ? 130.842 -106.674 -6.388 1.00 60.21 19 PHE B CA 1
ATOM 1865 C C . PHE B 1 27 ? 129.818 -105.982 -7.280 1.00 54.65 19 PHE B C 1
ATOM 1866 O O . PHE B 1 27 ? 129.568 -104.780 -7.148 1.00 60.58 19 PHE B O 1
ATOM 1883 N N . GLN B 1 28 ? 129.201 -106.741 -8.190 1.00 55.06 20 GLN B N 1
ATOM 1884 C CA . GLN B 1 28 ? 128.277 -106.149 -9.149 1.00 59.49 20 GLN B CA 1
ATOM 1885 C C . GLN B 1 28 ? 127.071 -105.531 -8.460 1.00 65.29 20 GLN B C 1
ATOM 1886 O O . GLN B 1 28 ? 126.486 -104.571 -8.974 1.00 68.73 20 GLN B O 1
ATOM 1900 N N . LYS B 1 29 ? 126.686 -106.055 -7.297 1.00 62.98 21 LYS B N 1
ATOM 1901 C CA . LYS B 1 29 ? 125.555 -105.484 -6.578 1.00 65.75 21 LYS B CA 1
ATOM 1902 C C . LYS B 1 29 ? 125.880 -104.078 -6.091 1.00 64.21 21 LYS B C 1
ATOM 1903 O O . LYS B 1 29 ? 125.239 -103.101 -6.495 1.00 60.74 21 LYS B O 1
ATOM 1922 N N . ALA B 1 30 ? 126.908 -103.954 -5.248 1.00 64.71 22 ALA B N 1
ATOM 1923 C CA . ALA B 1 30 ? 127.341 -102.641 -4.783 1.00 65.09 22 ALA B CA 1
ATOM 1924 C C . ALA B 1 30 ? 127.693 -101.724 -5.946 1.00 63.53 22 ALA B C 1
ATOM 1925 O O . ALA B 1 30 ? 127.465 -100.510 -5.880 1.00 60.96 22 ALA B O 1
ATOM 1932 N N . TYR B 1 31 ? 128.259 -102.282 -7.018 1.00 62.48 23 TYR B N 1
ATOM 1933 C CA . TYR B 1 31 ? 128.574 -101.476 -8.193 1.00 64.06 23 TYR B CA 1
ATOM 1934 C C . TYR B 1 31 ? 127.312 -100.873 -8.796 1.00 66.34 23 TYR B C 1
ATOM 1935 O O . TYR B 1 31 ? 127.207 -99.650 -8.948 1.00 60.19 23 TYR B O 1
ATOM 1953 N N . GLU B 1 32 ? 126.327 -101.718 -9.119 1.00 68.29 24 GLU B N 1
ATOM 1954 C CA . GLU B 1 32 ? 125.090 -101.216 -9.710 1.00 68.06 24 GLU B CA 1
ATOM 1955 C C . GLU B 1 32 ? 124.405 -100.210 -8.792 1.00 65.07 24 GLU B C 1
ATOM 1956 O O . GLU B 1 32 ? 123.894 -99.181 -9.253 1.00 55.53 24 GLU B O 1
ATOM 1968 N N . ARG B 1 33 ? 124.383 -100.488 -7.488 1.00 64.06 25 ARG B N 1
ATOM 1969 C CA . ARG B 1 33 ? 123.778 -99.557 -6.544 1.00 55.83 25 ARG B CA 1
ATOM 1970 C C . ARG B 1 33 ? 124.395 -98.168 -6.661 1.00 61.46 25 ARG B C 1
ATOM 1971 O O . ARG B 1 33 ? 123.675 -97.163 -6.682 1.00 62.48 25 ARG B O 1
ATOM 1992 N N . GLU B 1 34 ? 125.724 -98.087 -6.756 1.00 62.35 26 GLU B N 1
ATOM 1993 C CA . GLU B 1 34 ? 126.377 -96.781 -6.785 1.00 61.15 26 GLU B CA 1
ATOM 1994 C C . GLU B 1 34 ? 126.214 -96.099 -8.137 1.00 59.96 26 GLU B C 1
ATOM 1995 O O . GLU B 1 34 ? 126.064 -94.873 -8.201 1.00 55.96 26 GLU B O 1
ATOM 2007 N N . ILE B 1 35 ? 126.231 -96.872 -9.223 1.00 56.84 27 ILE B N 1
ATOM 2008 C CA . ILE B 1 35 ? 126.037 -96.291 -10.547 1.00 57.76 27 ILE B CA 1
ATOM 2009 C C . ILE B 1 35 ? 124.648 -95.672 -10.645 1.00 64.17 27 ILE B C 1
ATOM 2010 O O . ILE B 1 35 ? 124.494 -94.502 -11.013 1.00 63.93 27 ILE B O 1
ATOM 2026 N N . ASN B 1 36 ? 123.615 -96.443 -10.297 1.00 65.39 28 ASN B N 1
ATOM 2027 C CA . ASN B 1 36 ? 122.255 -95.914 -10.326 1.00 60.87 28 ASN B CA 1
ATOM 2028 C C . ASN B 1 36 ? 122.151 -94.623 -9.521 1.00 58.59 28 ASN B C 1
ATOM 2029 O O . ASN B 1 36 ? 121.633 -93.613 -10.009 1.00 64.15 28 ASN B O 1
ATOM 2040 N N . ALA B 1 37 ? 122.658 -94.631 -8.286 1.00 54.28 29 ALA B N 1
ATOM 2041 C CA . ALA B 1 37 ? 122.627 -93.418 -7.475 1.00 57.62 29 ALA B CA 1
ATOM 2042 C C . ALA B 1 37 ? 123.305 -92.262 -8.197 1.00 66.74 29 ALA B C 1
ATOM 2043 O O . ALA B 1 37 ? 122.837 -91.119 -8.137 1.00 67.44 29 ALA B O 1
ATOM 2050 N N . LEU B 1 38 ? 124.419 -92.537 -8.875 1.00 66.46 30 LEU B N 1
ATOM 2051 C CA . LEU B 1 38 ? 125.059 -91.507 -9.683 1.00 62.20 30 LEU B CA 1
ATOM 2052 C C . LEU B 1 38 ? 124.149 -91.081 -10.826 1.00 60.58 30 LEU B C 1
ATOM 2053 O O . LEU B 1 38 ? 124.020 -89.888 -11.122 1.00 63.50 30 LEU B O 1
ATOM 2069 N N . ILE B 1 39 ? 123.518 -92.055 -11.487 1.00 62.76 31 ILE B N 1
ATOM 2070 C CA . ILE B 1 39 ? 122.606 -91.767 -12.591 1.00 66.41 31 ILE B CA 1
ATOM 2071 C C . ILE B 1 39 ? 121.493 -90.826 -12.146 1.00 64.94 31 ILE B C 1
ATOM 2072 O O . ILE B 1 39 ? 121.067 -89.945 -12.902 1.00 65.91 31 ILE B O 1
ATOM 2088 N N . GLN B 1 40 ? 120.978 -91.014 -10.932 1.00 60.04 32 GLN B N 1
ATOM 2089 C CA . GLN B 1 40 ? 119.955 -90.104 -10.430 1.00 66.79 32 GLN B CA 1
ATOM 2090 C C . GLN B 1 40 ? 120.534 -88.718 -10.162 1.00 65.45 32 GLN B C 1
ATOM 2091 O O . GLN B 1 40 ? 119.903 -87.705 -10.484 1.00 70.70 32 GLN B O 1
ATOM 2105 N N . ASP B 1 41 ? 121.728 -88.650 -9.568 1.00 63.20 33 ASP B N 1
ATOM 2106 C CA . ASP B 1 41 ? 122.335 -87.359 -9.257 1.00 63.78 33 ASP B CA 1
ATOM 2107 C C . ASP B 1 41 ? 122.499 -86.506 -10.507 1.00 65.65 33 ASP B C 1
ATOM 2108 O O . ASP B 1 41 ? 122.113 -85.331 -10.527 1.00 59.73 33 ASP B O 1
ATOM 2117 N N . VAL B 1 42 ? 123.088 -87.073 -11.561 1.00 65.23 34 VAL B N 1
ATOM 2118 C CA . VAL B 1 42 ? 123.321 -86.288 -12.767 1.00 65.73 34 VAL B CA 1
ATOM 2119 C C . VAL B 1 42 ? 121.999 -85.819 -13.363 1.00 72.16 34 VAL B C 1
ATOM 2120 O O . VAL B 1 42 ? 121.934 -84.744 -13.973 1.00 77.36 34 VAL B O 1
ATOM 2133 N N . ARG B 1 43 ? 120.925 -86.596 -13.188 1.00 74.43 35 ARG B N 1
ATOM 2134 C CA . ARG B 1 43 ? 119.604 -86.142 -13.618 1.00 70.91 35 ARG B CA 1
ATOM 2135 C C . ARG B 1 43 ? 119.095 -85.021 -12.719 1.00 71.87 35 ARG B C 1
ATOM 2136 O O . ARG B 1 43 ? 118.734 -83.938 -13.194 1.00 72.45 35 ARG B O 1
ATOM 2157 N N . ASP B 1 44 ? 119.047 -85.272 -11.407 1.00 72.00 36 ASP B N 1
ATOM 2158 C CA . ASP B 1 44 ? 118.544 -84.293 -10.449 1.00 70.51 36 ASP B CA 1
ATOM 2159 C C . ASP B 1 44 ? 119.318 -82.983 -10.476 1.00 67.02 36 ASP B C 1
ATOM 2160 O O . ASP B 1 44 ? 118.887 -82.018 -9.837 1.00 66.03 36 ASP B O 1
ATOM 2169 N N . ASN B 1 45 ? 120.454 -82.929 -11.170 1.00 70.51 37 ASN B N 1
ATOM 2170 C CA . ASN B 1 45 ? 121.206 -81.690 -11.304 1.00 73.85 37 ASN B CA 1
ATOM 2171 C C . ASN B 1 45 ? 120.817 -80.903 -12.549 1.00 72.87 37 ASN B C 1
ATOM 2172 O O . ASN B 1 45 ? 120.896 -79.668 -12.542 1.00 72.14 37 ASN B O 1
ATOM 2183 N N . ALA B 1 46 ? 120.384 -81.584 -13.613 1.00 71.56 38 ALA B N 1
ATOM 2184 C CA . 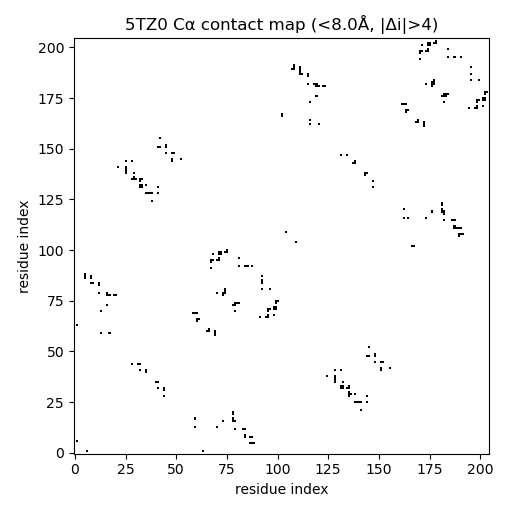ALA B 1 46 ? 119.968 -80.889 -14.825 1.00 73.46 38 ALA B CA 1
ATOM 2185 C C . ALA B 1 46 ? 118.883 -79.851 -14.557 1.00 71.34 38 ALA B C 1
ATOM 2186 O O . ALA B 1 46 ? 118.686 -78.954 -15.383 1.00 75.90 38 ALA B O 1
ATOM 2193 N N . VAL B 1 47 ? 118.182 -79.947 -13.426 1.00 68.24 39 VAL B N 1
ATOM 2194 C CA . VAL B 1 47 ? 117.118 -78.996 -13.116 1.00 71.80 39 VAL B CA 1
ATOM 2195 C C . VAL B 1 47 ? 117.686 -77.689 -12.583 1.00 73.99 39 VAL B C 1
ATOM 2196 O O . VAL B 1 47 ? 117.301 -76.603 -13.033 1.00 76.14 39 VAL B O 1
ATOM 2209 N N . GLN B 1 48 ? 118.571 -77.765 -11.591 1.00 75.46 40 GLN B N 1
ATOM 2210 C CA . GLN B 1 48 ? 119.099 -76.573 -10.938 1.00 78.57 40 GLN B CA 1
ATOM 2211 C C . GLN B 1 48 ? 120.226 -75.903 -11.720 1.00 70.54 40 GLN B C 1
ATOM 2212 O O . GLN B 1 48 ? 120.872 -74.997 -11.182 1.00 71.35 40 GLN B O 1
ATOM 2226 N N . ILE B 1 49 ? 120.480 -76.307 -12.962 1.00 66.67 41 ILE B N 1
ATOM 2227 C CA . ILE B 1 49 ? 121.508 -75.660 -13.771 1.00 70.08 41 ILE B CA 1
ATOM 2228 C C . ILE B 1 49 ? 120.922 -74.368 -14.331 1.00 71.26 41 ILE B C 1
ATOM 2229 O O . ILE B 1 49 ? 120.065 -74.391 -15.217 1.00 70.70 41 ILE B O 1
ATOM 2245 N N . SER B 1 50 ? 121.384 -73.237 -13.803 1.00 71.30 42 SER B N 1
ATOM 2246 C CA . SER B 1 50 ? 120.966 -71.917 -14.261 1.00 69.87 42 SER B CA 1
ATOM 2247 C C . SER B 1 50 ? 122.143 -71.123 -14.811 1.00 74.90 42 SER B C 1
ATOM 2248 O O . SER B 1 50 ? 122.088 -70.658 -15.954 1.00 75.77 42 SER B O 1
ATOM 2256 N N . GLU B 1 51 ? 123.204 -70.945 -14.028 1.00 74.39 43 GLU B N 1
ATOM 2257 C CA . GLU B 1 51 ? 124.402 -70.259 -14.480 1.00 73.64 43 GLU B CA 1
ATOM 2258 C C . GLU B 1 51 ? 125.394 -71.258 -15.076 1.00 71.98 43 GLU B C 1
ATOM 2259 O O . GLU B 1 51 ? 125.255 -72.475 -14.931 1.00 70.47 43 GLU B O 1
ATOM 2271 N N . LEU B 1 52 ? 126.405 -70.724 -15.769 1.00 70.46 44 LEU B N 1
ATOM 2272 C CA . LEU B 1 52 ? 127.480 -71.566 -16.289 1.00 64.90 44 LEU B CA 1
ATOM 2273 C C . LEU B 1 52 ? 128.280 -72.195 -15.158 1.00 60.01 44 LEU B C 1
ATOM 2274 O O . LEU B 1 52 ? 128.807 -73.303 -15.309 1.00 57.22 44 LEU B O 1
ATOM 2290 N N . GLU B 1 53 ? 128.402 -71.490 -14.031 1.00 58.90 45 GLU B N 1
ATOM 2291 C CA . GLU B 1 53 ? 129.132 -72.022 -12.887 1.00 62.82 45 GLU B CA 1
ATOM 2292 C C . GLU B 1 53 ? 128.535 -73.338 -12.407 1.00 61.92 45 GLU B C 1
ATOM 2293 O O . GLU B 1 53 ? 129.249 -74.170 -11.837 1.00 58.53 45 GLU B O 1
ATOM 2305 N N . ASP B 1 54 ? 127.230 -73.538 -12.614 1.00 69.59 46 ASP B N 1
ATOM 2306 C CA . ASP B 1 54 ? 126.599 -74.808 -12.263 1.00 65.54 46 ASP B CA 1
ATOM 2307 C C . ASP B 1 54 ? 127.109 -75.945 -13.137 1.00 60.49 46 ASP B C 1
ATOM 2308 O O . ASP B 1 54 ? 127.149 -77.097 -12.691 1.00 62.23 46 ASP B O 1
ATOM 2317 N N . ILE B 1 55 ? 127.474 -75.647 -14.384 1.00 58.16 47 ILE B N 1
ATOM 2318 C CA . ILE B 1 55 ? 128.009 -76.676 -15.268 1.00 59.21 47 ILE B CA 1
ATOM 2319 C C . ILE B 1 55 ? 129.422 -77.054 -14.844 1.00 56.00 47 ILE B C 1
ATOM 2320 O O . ILE B 1 55 ? 129.802 -78.230 -14.882 1.00 54.12 47 ILE B O 1
ATOM 2336 N N . TRP B 1 56 ? 130.223 -76.069 -14.434 1.00 59.85 48 TRP B N 1
ATOM 2337 C CA . TRP B 1 56 ? 131.565 -76.370 -13.952 1.00 60.59 48 TRP B CA 1
ATOM 2338 C C . TRP B 1 56 ? 131.500 -77.216 -12.688 1.00 55.03 48 TRP B C 1
ATOM 2339 O O . TRP B 1 56 ? 132.302 -78.139 -12.507 1.00 58.86 48 TRP B O 1
ATOM 2360 N N . ARG B 1 57 ? 130.546 -76.922 -11.803 1.00 53.72 49 ARG B N 1
ATOM 2361 C CA . ARG B 1 57 ? 130.373 -77.744 -10.612 1.00 58.99 49 ARG B CA 1
ATOM 2362 C C . ARG B 1 57 ? 129.946 -79.160 -10.973 1.00 60.37 49 ARG B C 1
ATOM 2363 O O . ARG B 1 57 ? 130.284 -80.108 -10.254 1.00 60.72 49 ARG B O 1
ATOM 2384 N N . LEU B 1 58 ? 129.211 -79.324 -12.076 1.00 56.65 50 LEU B N 1
ATOM 2385 C CA . LEU B 1 58 ? 128.890 -80.666 -12.555 1.00 62.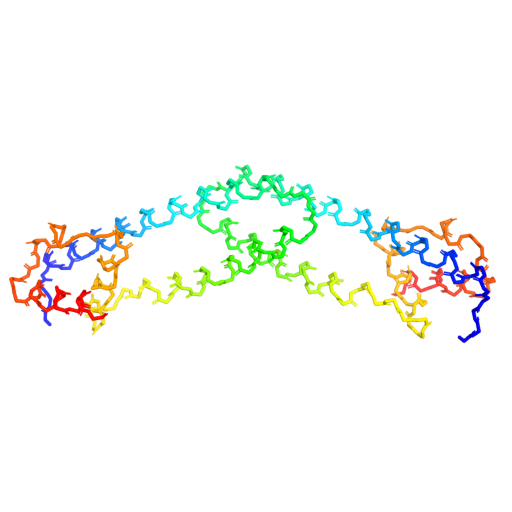39 50 LEU B CA 1
ATOM 2386 C C . LEU B 1 58 ? 130.116 -81.343 -13.154 1.00 60.04 50 LEU B C 1
ATOM 2387 O O . LEU B 1 58 ? 130.318 -82.550 -12.973 1.00 59.15 50 LEU B O 1
ATOM 2403 N N . HIS B 1 59 ? 130.940 -80.584 -13.878 1.00 60.89 51 HIS B N 1
ATOM 2404 C CA . HIS B 1 59 ? 132.167 -81.141 -14.434 1.00 58.87 51 HIS B CA 1
ATOM 2405 C C . HIS B 1 59 ? 133.105 -81.597 -13.324 1.00 56.19 51 HIS B C 1
ATOM 2406 O O . HIS B 1 59 ? 133.652 -82.706 -13.370 1.00 53.15 51 HIS B O 1
ATOM 2420 N N . ASN B 1 60 ? 133.303 -80.749 -12.313 1.00 56.10 52 ASN B N 1
ATOM 2421 C CA . ASN B 1 60 ? 134.136 -81.129 -11.178 1.00 59.73 52 ASN B CA 1
ATOM 2422 C C . ASN B 1 60 ? 133.615 -82.406 -10.536 1.00 57.72 52 ASN B C 1
ATOM 2423 O O . ASN B 1 60 ? 134.384 -83.326 -10.234 1.00 59.41 52 ASN B O 1
ATOM 2434 N N . PHE B 1 61 ? 132.302 -82.474 -10.318 1.00 61.98 53 PHE B N 1
ATOM 2435 C CA . PHE B 1 61 ? 131.694 -83.660 -9.726 1.00 57.02 53 PHE B CA 1
ATOM 2436 C C . PHE B 1 61 ? 131.971 -84.900 -10.567 1.00 53.20 53 PHE B C 1
ATOM 2437 O O . PHE B 1 61 ? 132.421 -85.929 -10.048 1.00 48.96 53 PHE B O 1
ATOM 2454 N N . LEU B 1 62 ? 131.715 -84.821 -11.874 1.00 52.88 54 LEU B N 1
ATOM 2455 C CA . LEU B 1 62 ? 131.959 -85.967 -12.742 1.00 53.70 54 LEU B CA 1
ATOM 2456 C C . LEU B 1 62 ? 133.430 -86.354 -12.753 1.00 58.18 54 LEU B C 1
ATOM 2457 O O . LEU B 1 62 ? 133.763 -87.524 -12.975 1.00 56.54 54 LEU B O 1
ATOM 2473 N N . SER B 1 63 ? 134.324 -85.393 -12.520 1.00 62.64 55 SER B N 1
ATOM 2474 C CA . SER B 1 63 ? 135.744 -85.712 -12.425 1.00 52.29 55 SER B CA 1
ATOM 2475 C C . SER B 1 63 ? 136.032 -86.523 -11.170 1.00 52.42 55 SER B C 1
ATOM 2476 O O . SER B 1 63 ? 136.587 -87.625 -11.239 1.00 57.65 55 SER B O 1
ATOM 2484 N N . ALA B 1 64 ? 135.644 -85.995 -10.007 1.00 47.19 56 ALA B N 1
ATOM 2485 C CA . ALA B 1 64 ? 135.908 -86.689 -8.752 1.00 52.17 56 ALA B CA 1
ATOM 2486 C C . ALA B 1 64 ? 135.280 -88.076 -8.737 1.00 54.06 56 ALA B C 1
ATOM 2487 O O . ALA B 1 64 ? 135.889 -89.037 -8.256 1.00 55.06 56 ALA B O 1
ATOM 2494 N N . LYS B 1 65 ? 134.055 -88.199 -9.245 1.00 57.18 57 LYS B N 1
ATOM 2495 C CA . LYS B 1 65 ? 133.377 -89.489 -9.210 1.00 60.26 57 LYS B CA 1
ATOM 2496 C C . LYS B 1 65 ? 134.024 -90.481 -10.167 1.00 55.54 57 LYS B C 1
ATOM 2497 O O . LYS B 1 65 ? 134.245 -91.642 -9.808 1.00 61.42 57 LYS B O 1
ATOM 2516 N N . ARG B 1 66 ? 134.337 -90.044 -11.388 1.00 53.89 58 ARG B N 1
ATOM 2517 C CA . ARG B 1 66 ? 134.979 -90.936 -12.347 1.00 55.00 58 ARG B CA 1
ATOM 2518 C C . ARG B 1 66 ? 136.291 -91.478 -11.800 1.00 58.23 58 ARG B C 1
ATOM 2519 O O . ARG B 1 66 ? 136.610 -92.658 -11.981 1.00 58.66 58 ARG B O 1
ATOM 2540 N N . HIS B 1 67 ? 137.067 -90.627 -11.126 1.00 66.17 59 HIS B N 1
ATOM 2541 C CA . HIS B 1 67 ? 138.340 -91.067 -10.570 1.00 62.54 59 HIS B CA 1
ATOM 2542 C C . HIS B 1 67 ? 138.121 -92.097 -9.471 1.00 57.67 59 HIS B C 1
ATOM 2543 O O . HIS B 1 67 ? 138.817 -93.117 -9.417 1.00 63.69 59 HIS B O 1
ATOM 2557 N N . GLU B 1 68 ? 137.148 -91.853 -8.594 1.00 56.41 60 GLU B N 1
ATOM 2558 C CA . GLU B 1 68 ? 136.865 -92.798 -7.520 1.00 61.17 60 GLU B CA 1
ATOM 2559 C C . GLU B 1 68 ? 136.317 -94.111 -8.064 1.00 57.25 60 GLU B C 1
ATOM 2560 O O . GLU B 1 68 ? 136.722 -95.189 -7.617 1.00 56.22 60 GLU B O 1
ATOM 2572 N N . ILE B 1 69 ? 135.392 -94.045 -9.021 1.00 56.90 61 ILE B N 1
ATOM 2573 C CA . ILE B 1 69 ? 134.754 -95.262 -9.512 1.00 57.09 61 ILE B CA 1
ATOM 2574 C C . ILE B 1 69 ? 135.746 -96.109 -10.299 1.00 57.12 61 ILE B C 1
ATOM 2575 O O . ILE B 1 69 ? 135.797 -97.334 -10.135 1.00 60.32 61 ILE B O 1
ATOM 2591 N N . ASP B 1 70 ? 136.567 -95.479 -11.141 1.00 56.22 62 ASP B N 1
ATOM 2592 C CA . ASP B 1 70 ? 137.509 -96.250 -11.947 1.00 60.91 62 ASP B CA 1
ATOM 2593 C C . ASP B 1 70 ? 138.535 -96.973 -11.083 1.00 59.54 62 ASP B C 1
ATOM 2594 O O . ASP B 1 70 ? 138.984 -98.068 -11.442 1.00 61.90 62 ASP B O 1
ATOM 2603 N N . GLY B 1 71 ? 138.921 -96.387 -9.952 1.00 51.78 63 GLY B N 1
ATOM 2604 C CA . GLY B 1 71 ? 139.926 -96.995 -9.103 1.00 56.94 63 GLY B CA 1
ATOM 2605 C C . GLY B 1 71 ? 139.396 -97.724 -7.885 1.00 53.60 63 GLY B C 1
ATOM 2606 O O . GLY B 1 71 ? 140.146 -98.457 -7.234 1.00 53.76 63 GLY B O 1
ATOM 2610 N N . LYS B 1 72 ? 138.120 -97.540 -7.550 1.00 63.78 64 LYS B N 1
ATOM 2611 C CA . LYS B 1 72 ? 137.585 -98.225 -6.378 1.00 63.17 64 LYS B CA 1
ATOM 2612 C C . LYS B 1 72 ? 137.134 -99.644 -6.714 1.00 63.08 64 LYS B C 1
ATOM 2613 O O . LYS B 1 72 ? 137.326 -100.563 -5.909 1.00 61.96 64 LYS B O 1
ATOM 2632 N N . TYR B 1 73 ? 136.554 -99.851 -7.895 1.00 61.65 65 TYR B N 1
ATOM 2633 C CA . TYR B 1 73 ? 136.062 -101.173 -8.282 1.00 57.82 65 TYR B CA 1
ATOM 2634 C C . TYR B 1 73 ? 137.175 -101.920 -9.018 1.00 50.57 65 TYR B C 1
ATOM 2635 O O . TYR B 1 73 ? 137.129 -102.180 -10.221 1.00 52.55 65 TYR B O 1
ATOM 2653 N N . ASP B 1 74 ? 138.195 -102.269 -8.237 1.00 52.15 66 ASP B N 1
ATOM 2654 C CA . ASP B 1 74 ? 139.351 -103.032 -8.701 1.00 57.05 66 ASP B CA 1
ATOM 2655 C C . ASP B 1 74 ? 139.111 -104.494 -8.340 1.00 51.61 66 ASP B C 1
ATOM 2656 O O . ASP B 1 74 ? 139.393 -104.920 -7.218 1.00 48.52 66 ASP B O 1
ATOM 2665 N N . TYR B 1 75 ? 138.577 -105.269 -9.285 1.00 49.56 67 TYR B N 1
ATOM 2666 C CA . TYR B 1 75 ? 138.321 -106.685 -9.021 1.00 53.74 67 TYR B CA 1
ATOM 2667 C C . TYR B 1 75 ? 139.658 -107.418 -9.098 1.00 58.40 67 TYR B C 1
ATOM 2668 O O . TYR B 1 75 ? 140.068 -107.951 -10.133 1.00 48.79 67 TYR B O 1
ATOM 2686 N N . ASN B 1 76 ? 140.357 -107.413 -7.966 1.00 59.07 68 ASN B N 1
ATOM 2687 C CA . ASN B 1 76 ? 141.672 -108.032 -7.833 1.00 55.25 68 ASN B CA 1
ATOM 2688 C C . ASN B 1 76 ? 141.703 -108.738 -6.484 1.00 55.84 68 ASN B C 1
ATOM 2689 O O . ASN B 1 76 ? 141.800 -108.083 -5.443 1.00 60.57 68 ASN B O 1
ATOM 2700 N N . TYR B 1 77 ? 141.624 -110.071 -6.502 1.00 57.21 69 TYR B N 1
ATOM 2701 C CA . TYR B 1 77 ? 141.482 -110.832 -5.265 1.00 56.73 69 TYR B CA 1
ATOM 2702 C C . TYR B 1 77 ? 142.565 -110.505 -4.243 1.00 58.62 69 TYR B C 1
ATOM 2703 O O . TYR B 1 77 ? 142.354 -110.715 -3.043 1.00 54.44 69 TYR B O 1
ATOM 2721 N N . SER B 1 78 ? 143.719 -109.997 -4.685 1.00 60.54 70 SER B N 1
ATOM 2722 C CA . SER B 1 78 ? 144.792 -109.665 -3.753 1.00 59.25 70 SER B CA 1
ATOM 2723 C C . SER B 1 78 ? 144.508 -108.391 -2.964 1.00 56.73 70 SER B C 1
ATOM 2724 O O . SER B 1 78 ? 145.111 -108.191 -1.904 1.00 52.85 70 SER B O 1
ATOM 2732 N N . VAL B 1 79 ? 143.623 -107.525 -3.457 1.00 60.12 71 VAL B N 1
ATOM 2733 C CA . VAL B 1 79 ? 143.172 -106.349 -2.718 1.00 63.38 71 VAL B CA 1
ATOM 2734 C C . VAL B 1 79 ? 141.665 -106.334 -2.516 1.00 62.23 71 VAL B C 1
ATOM 2735 O O . VAL B 1 79 ? 141.139 -105.369 -1.950 1.00 55.53 71 VAL B O 1
ATOM 2748 N N . LEU B 1 80 ? 140.955 -107.378 -2.955 1.00 61.15 72 LEU B N 1
ATOM 2749 C CA . LEU B 1 80 ? 139.498 -107.391 -2.885 1.00 58.13 72 LEU B CA 1
ATOM 2750 C C . LEU B 1 80 ? 138.984 -107.416 -1.452 1.00 58.39 72 LEU B C 1
ATOM 2751 O O . LEU B 1 80 ? 137.801 -107.138 -1.227 1.00 56.42 72 LEU B O 1
ATOM 2767 N N . VAL B 1 81 ? 139.838 -107.741 -0.481 1.00 64.43 73 VAL B N 1
ATOM 2768 C CA . VAL B 1 81 ? 139.437 -107.638 0.918 1.00 65.51 73 VAL B CA 1
ATOM 2769 C C . VAL B 1 81 ? 139.314 -106.174 1.319 1.00 58.51 73 VAL B C 1
ATOM 2770 O O . VAL B 1 81 ? 138.440 -105.803 2.111 1.00 56.43 73 VAL B O 1
ATOM 2783 N N . PHE B 1 82 ? 140.179 -105.319 0.770 1.00 61.00 74 PHE B N 1
ATOM 2784 C CA . PHE B 1 82 ? 140.133 -103.894 1.074 1.00 64.16 74 PHE B CA 1
ATOM 2785 C C . PHE B 1 82 ? 139.020 -103.196 0.300 1.00 61.99 74 PHE B C 1
ATOM 2786 O O . PHE B 1 82 ? 138.395 -102.266 0.821 1.00 58.95 74 PHE B O 1
ATOM 2803 N N . VAL B 1 83 ? 138.755 -103.637 -0.932 1.00 56.99 75 VAL B N 1
ATOM 2804 C CA . VAL B 1 83 ? 137.671 -103.055 -1.718 1.00 52.06 75 VAL B CA 1
ATOM 2805 C C . VAL B 1 83 ? 136.337 -103.278 -1.018 1.00 57.20 75 VAL B C 1
ATOM 2806 O O . VAL B 1 83 ? 135.558 -102.341 -0.812 1.00 62.46 75 VAL B O 1
ATOM 2819 N N . PHE B 1 84 ? 136.053 -104.528 -0.646 1.00 65.63 76 PHE B N 1
ATOM 2820 C CA . PHE B 1 84 ? 134.798 -104.834 0.035 1.00 63.17 76 PHE B CA 1
ATOM 2821 C C . PHE B 1 84 ? 134.673 -104.041 1.327 1.00 60.96 76 PHE B C 1
ATOM 2822 O O . PHE B 1 84 ? 133.588 -103.555 1.663 1.00 58.59 76 PHE B O 1
ATOM 2839 N N . ALA B 1 85 ? 135.770 -103.928 2.082 1.00 64.48 77 ALA B N 1
ATOM 2840 C CA . ALA B 1 85 ? 135.733 -103.194 3.344 1.00 71.45 77 ALA B CA 1
ATOM 2841 C C . ALA B 1 85 ? 135.322 -101.744 3.128 1.00 68.78 77 ALA B C 1
ATOM 2842 O O . ALA B 1 85 ? 134.587 -101.170 3.941 1.00 67.42 77 ALA B O 1
ATOM 2849 N N . THR B 1 86 ? 135.797 -101.129 2.044 1.00 65.76 78 THR B N 1
ATOM 2850 C CA . THR B 1 86 ? 135.388 -99.766 1.725 1.00 67.28 78 THR B CA 1
ATOM 2851 C C . THR B 1 86 ? 133.884 -99.696 1.482 1.00 66.30 78 THR B C 1
ATOM 2852 O O . THR B 1 86 ? 133.162 -98.967 2.172 1.00 63.36 78 THR B O 1
ATOM 2863 N N . LEU B 1 87 ? 133.391 -100.475 0.516 1.00 66.33 79 LEU B N 1
ATOM 2864 C CA . LEU B 1 87 ? 131.967 -100.462 0.196 1.00 65.84 79 LEU B CA 1
ATOM 2865 C C . LEU B 1 87 ? 131.113 -100.594 1.450 1.00 71.05 79 LEU B C 1
ATOM 2866 O O . LEU B 1 87 ? 130.083 -99.922 1.585 1.00 71.50 79 LEU B O 1
ATOM 2882 N N . ILE B 1 88 ? 131.530 -101.449 2.386 1.00 75.49 80 ILE B N 1
ATOM 2883 C CA . ILE B 1 88 ? 130.794 -101.588 3.639 1.00 76.79 80 ILE B CA 1
ATOM 2884 C C . ILE B 1 88 ? 130.798 -100.262 4.390 1.00 75.16 80 ILE B C 1
ATOM 2885 O O . ILE B 1 88 ? 129.757 -99.796 4.873 1.00 70.20 80 ILE B O 1
ATOM 2901 N N . LYS B 1 89 ? 131.963 -99.616 4.460 1.00 69.47 81 LYS B N 1
ATOM 2902 C CA . LYS B 1 89 ? 132.125 -98.335 5.135 1.00 70.27 81 LYS B CA 1
ATOM 2903 C C . LYS B 1 89 ? 131.357 -97.210 4.457 1.00 72.59 81 LYS B C 1
ATOM 2904 O O . LYS B 1 89 ? 131.202 -96.139 5.056 1.00 73.45 81 LYS B O 1
ATOM 2923 N N . GLN B 1 90 ? 130.886 -97.420 3.229 1.00 72.48 82 GLN B N 1
ATOM 2924 C CA . GLN B 1 90 ? 130.172 -96.399 2.478 1.00 71.14 82 GLN B CA 1
ATOM 2925 C C . GLN B 1 90 ? 128.706 -96.742 2.254 1.00 73.04 82 GLN B C 1
ATOM 2926 O O . GLN B 1 90 ? 128.007 -95.986 1.573 1.00 71.72 82 GLN B O 1
ATOM 2940 N N . GLY B 1 91 ? 128.222 -97.858 2.801 1.00 72.58 83 GLY B N 1
ATOM 2941 C CA . GLY B 1 91 ? 126.824 -98.212 2.695 1.00 70.60 83 GLY B CA 1
ATOM 2942 C C . GLY B 1 91 ? 126.426 -98.901 1.409 1.00 70.88 83 GLY B C 1
ATOM 2943 O O . GLY B 1 91 ? 125.291 -99.387 1.316 1.00 77.55 83 GLY B O 1
ATOM 2947 N N . TRP B 1 92 ? 127.304 -98.946 0.406 1.00 69.88 84 TRP B N 1
ATOM 2948 C CA . TRP B 1 92 ? 127.005 -99.642 -0.841 1.00 68.51 84 TRP B CA 1
ATOM 2949 C C . TRP B 1 92 ? 126.982 -101.155 -0.684 1.00 70.53 84 TRP B C 1
ATOM 2950 O O . TRP B 1 92 ? 126.736 -101.856 -1.673 1.00 66.62 84 TRP B O 1
ATOM 2971 N N . LEU B 1 93 ? 127.246 -101.673 0.512 1.00 74.91 85 LEU B N 1
ATOM 2972 C CA . LEU B 1 93 ? 127.347 -103.108 0.732 1.00 76.33 85 LEU B CA 1
ATOM 2973 C C . LEU B 1 93 ? 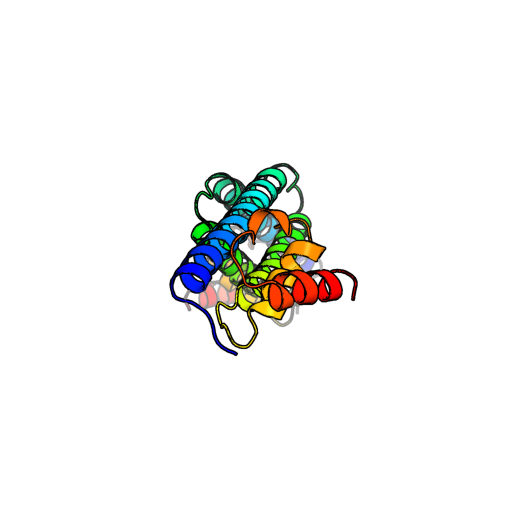127.341 -103.341 2.237 1.00 76.49 85 LEU B C 1
ATOM 2974 O O . LEU B 1 93 ? 127.827 -102.502 3.001 1.00 72.57 85 LEU B O 1
ATOM 2990 N N . HIS B 1 94 ? 126.750 -104.457 2.659 1.00 79.96 86 HIS B N 1
ATOM 2991 C CA . HIS B 1 94 ? 126.770 -104.870 4.055 1.00 79.92 86 HIS B CA 1
ATOM 2992 C C . HIS B 1 94 ? 127.347 -106.274 4.168 1.00 80.18 86 HIS B C 1
ATOM 2993 O O . HIS B 1 94 ? 127.198 -107.098 3.260 1.00 80.83 86 HIS B O 1
ATOM 3007 N N . LEU B 1 95 ? 128.007 -106.541 5.300 1.00 77.44 87 LEU B N 1
ATOM 3008 C CA . LEU B 1 95 ? 128.588 -107.861 5.527 1.00 76.42 87 LEU B CA 1
ATOM 3009 C C . LEU B 1 95 ? 127.569 -108.961 5.277 1.00 79.90 87 LEU B C 1
ATOM 3010 O O . LEU B 1 95 ? 127.934 -110.070 4.870 1.00 80.70 87 LEU B O 1
ATOM 3026 N N . ASP B 1 96 ? 126.287 -108.668 5.506 1.00 82.22 88 ASP B N 1
ATOM 3027 C CA . ASP B 1 96 ? 125.241 -109.658 5.288 1.00 84.16 88 ASP B CA 1
ATOM 3028 C C . ASP B 1 96 ? 125.257 -110.166 3.853 1.00 82.63 88 ASP B C 1
ATOM 3029 O O . ASP B 1 96 ? 124.898 -111.321 3.595 1.00 82.32 88 ASP B O 1
ATOM 3038 N N . GLU B 1 97 ? 125.679 -109.320 2.912 1.00 80.24 89 GLU B N 1
ATOM 3039 C CA . GLU B 1 97 ? 125.657 -109.665 1.497 1.00 81.88 89 GLU B CA 1
ATOM 3040 C C . GLU B 1 97 ? 126.889 -110.454 1.069 1.00 78.35 89 GLU B C 1
ATOM 3041 O O . GLU B 1 97 ? 126.853 -111.118 0.026 1.00 69.57 89 GLU B O 1
ATOM 3053 N N . LEU B 1 98 ? 127.967 -110.407 1.850 1.00 76.48 90 LEU B N 1
ATOM 3054 C CA . LEU B 1 98 ? 129.137 -111.238 1.607 1.00 73.84 90 LEU B CA 1
ATOM 3055 C C . LEU B 1 98 ? 128.991 -112.613 2.240 1.00 74.67 90 LEU B C 1
ATOM 3056 O O . LEU B 1 98 ? 129.979 -113.347 2.348 1.00 70.99 90 LEU B O 1
ATOM 3072 N N . LYS B 1 99 ? 127.779 -112.965 2.665 1.00 76.94 91 LYS B N 1
ATOM 3073 C CA . LYS B 1 99 ? 127.506 -114.282 3.220 1.00 73.95 91 LYS B CA 1
ATOM 3074 C C . LYS B 1 99 ? 127.907 -115.362 2.228 1.00 65.44 91 LYS B C 1
ATOM 3075 O O . LYS B 1 99 ? 127.378 -115.423 1.114 1.00 62.92 91 LYS B O 1
ATOM 3094 N N . GLY B 1 100 ? 128.844 -116.208 2.638 1.00 64.16 92 GLY B N 1
ATOM 3095 C CA . GLY B 1 100 ? 129.326 -117.286 1.800 1.00 69.44 92 GLY B CA 1
ATOM 3096 C C . GLY B 1 100 ? 130.836 -117.396 1.830 1.00 68.61 92 GLY B C 1
ATOM 3097 O O . GLY B 1 100 ? 131.398 -118.450 1.519 1.00 68.63 92 GLY B O 1
ATOM 3101 N N . LEU B 1 101 ? 131.504 -116.311 2.208 1.00 68.14 93 LEU B N 1
ATOM 3102 C CA . LEU B 1 101 ? 132.954 -116.307 2.283 1.00 64.77 93 LEU B CA 1
ATOM 3103 C C . LEU B 1 101 ? 133.417 -117.012 3.555 1.00 67.90 93 LEU B C 1
ATOM 3104 O O . LEU B 1 101 ? 132.643 -117.232 4.491 1.00 67.57 93 LEU B O 1
ATOM 3120 N N . ASP B 1 102 ? 134.703 -117.360 3.586 1.00 70.35 94 ASP B N 1
ATOM 3121 C CA . ASP B 1 102 ? 135.277 -117.932 4.794 1.00 70.96 94 ASP B CA 1
ATOM 3122 C C . ASP B 1 102 ? 135.093 -116.950 5.949 1.00 68.80 94 ASP B C 1
ATOM 3123 O O . ASP B 1 102 ? 134.684 -115.803 5.762 1.00 71.47 94 ASP B O 1
ATOM 3132 N N . GLN B 1 103 ? 135.394 -117.407 7.164 1.00 72.09 95 GLN B N 1
ATOM 3133 C CA . GLN B 1 103 ? 135.069 -116.584 8.324 1.00 75.07 95 GLN B CA 1
ATOM 3134 C C . GLN B 1 103 ? 136.135 -115.530 8.588 1.00 73.23 95 GLN B C 1
ATOM 3135 O O . GLN B 1 103 ? 135.805 -114.375 8.878 1.00 70.59 95 GLN B O 1
ATOM 3149 N N . ASP B 1 104 ? 137.412 -115.905 8.507 1.00 74.53 96 ASP B N 1
ATOM 3150 C CA . ASP B 1 104 ? 138.470 -114.921 8.696 1.00 74.21 96 ASP B CA 1
ATOM 3151 C C . ASP B 1 104 ? 138.291 -113.735 7.756 1.00 73.95 96 ASP B C 1
ATOM 3152 O O . ASP B 1 104 ? 138.637 -112.603 8.114 1.00 78.07 96 ASP B O 1
ATOM 3161 N N . LYS B 1 105 ? 137.757 -113.970 6.555 1.00 68.53 97 LYS B N 1
ATOM 3162 C CA . LYS B 1 105 ? 137.483 -112.876 5.627 1.00 69.25 97 LYS B CA 1
ATOM 3163 C C . LYS B 1 105 ? 136.397 -111.956 6.173 1.00 72.50 97 LYS B C 1
ATOM 3164 O O . LYS B 1 105 ? 136.598 -110.744 6.319 1.00 68.23 97 LYS B O 1
ATOM 3183 N N . LEU B 1 106 ? 135.223 -112.524 6.465 1.00 70.37 98 LEU B N 1
ATOM 3184 C CA . LEU B 1 106 ? 134.119 -111.739 7.009 1.00 69.83 98 LEU B CA 1
ATOM 3185 C C . LEU B 1 106 ? 134.552 -110.985 8.258 1.00 71.74 98 LEU B C 1
ATOM 3186 O O . LEU B 1 106 ? 134.273 -109.791 8.413 1.00 71.14 98 LEU B O 1
ATOM 3202 N N . THR B 1 107 ? 135.240 -111.680 9.166 1.00 75.12 99 THR B N 1
ATOM 3203 C CA . THR B 1 107 ? 135.759 -111.039 10.368 1.00 76.66 99 THR B CA 1
ATOM 3204 C C . THR B 1 107 ? 136.777 -109.960 10.012 1.00 67.55 99 THR B C 1
ATOM 3205 O O . THR B 1 107 ? 136.752 -108.857 10.569 1.00 68.33 99 THR B O 1
ATOM 3216 N N . LYS B 1 108 ? 137.691 -110.268 9.090 1.00 66.41 100 LYS B N 1
ATOM 3217 C CA . LYS B 1 108 ? 138.693 -109.296 8.657 1.00 74.87 100 LYS B CA 1
ATOM 3218 C C . LYS B 1 108 ? 138.036 -108.082 8.008 1.00 76.06 100 LYS B C 1
ATOM 3219 O O . LYS B 1 108 ? 138.252 -106.939 8.428 1.00 70.16 100 LYS B O 1
ATOM 3238 N N . ILE B 1 109 ? 137.261 -108.314 6.946 1.00 73.17 101 ILE B N 1
ATOM 3239 C CA . ILE B 1 109 ? 136.604 -107.215 6.243 1.00 66.90 101 ILE B CA 1
ATOM 3240 C C . ILE B 1 109 ? 135.861 -106.322 7.228 1.00 68.92 101 ILE B C 1
ATOM 3241 O O . ILE B 1 109 ? 135.958 -105.090 7.167 1.00 73.27 101 ILE B O 1
ATOM 3257 N N . GLY B 1 110 ? 135.121 -106.922 8.163 1.00 73.17 102 GLY B N 1
ATOM 3258 C CA . GLY B 1 110 ? 134.411 -106.123 9.149 1.00 71.68 102 GLY B CA 1
ATOM 3259 C C . GLY B 1 110 ? 135.335 -105.201 9.922 1.00 71.42 102 GLY B C 1
ATOM 3260 O O . GLY B 1 110 ? 135.067 -104.006 10.066 1.00 78.15 102 GLY B O 1
ATOM 3264 N N . SER B 1 111 ? 136.448 -105.744 10.419 1.00 69.12 103 SER B N 1
ATOM 3265 C CA . SER B 1 111 ? 137.396 -104.933 11.177 1.00 75.28 103 SER B CA 1
ATOM 3266 C C . SER B 1 111 ? 137.965 -103.801 10.334 1.00 76.42 103 SER B C 1
ATOM 3267 O O . SER B 1 111 ? 138.411 -102.784 10.878 1.00 77.17 103 SER B O 1
ATOM 3275 N N . LEU B 1 112 ? 137.983 -103.970 9.013 1.00 76.38 104 LEU B N 1
ATOM 3276 C CA . LEU B 1 112 ? 138.518 -102.950 8.122 1.00 75.86 104 LEU B CA 1
ATOM 3277 C C . LEU B 1 112 ? 137.506 -101.867 7.764 1.00 74.24 104 LEU B C 1
ATOM 3278 O O . LEU B 1 112 ? 137.916 -100.774 7.357 1.00 74.82 104 LEU B O 1
ATOM 3294 N N . SER B 1 113 ? 136.203 -102.130 7.896 1.00 68.24 105 SER B N 1
ATOM 3295 C CA . SER B 1 113 ? 135.230 -101.073 7.640 1.00 75.52 105 SER B CA 1
ATOM 3296 C C . SER B 1 113 ? 135.385 -99.927 8.631 1.00 81.14 105 SER B C 1
ATOM 3297 O O . SER B 1 113 ? 135.295 -98.752 8.257 1.00 76.77 105 SER B O 1
ATOM 3305 N N . ARG B 1 114 ? 135.650 -100.250 9.893 1.00 80.63 106 ARG B N 1
ATOM 3306 C CA . ARG B 1 114 ? 135.783 -99.264 10.964 1.00 82.09 106 ARG B CA 1
ATOM 3307 C C . ARG B 1 114 ? 137.236 -98.874 11.213 1.00 75.01 106 ARG B C 1
ATOM 3308 O O . ARG B 1 114 ? 137.656 -98.695 12.361 1.00 73.60 106 ARG B O 1
ATOM 3329 N N . MET B 1 115 ? 138.029 -98.759 10.151 1.00 74.92 107 MET B N 1
ATOM 3330 C CA . MET B 1 115 ? 139.438 -98.405 10.275 1.00 76.62 107 MET B CA 1
ATOM 3331 C C . MET B 1 115 ? 139.816 -97.257 9.341 1.00 74.85 107 MET B C 1
ATOM 3332 O O . MET B 1 115 ? 139.577 -97.313 8.134 1.00 79.76 107 MET B O 1
#

InterPro domains:
  IPR041601 Fluorescence recovery protein [PF18032] (8-106)
  IPR053747 Fluorescence Recovery Regulator [G3DSA:6.10.140.1840] (1-108)

Nearest PDB structures (foldseek):
  5tz0-assembly1_A  TM=9.959E-01  e=1.737E-13  Tolypothrix sp. PCC 7601
  4jdx-assembly2_B  TM=9.788E-01  e=9.729E-09  Synechocystis sp. PCC 6803 substr. Kazusa
  4jdq-assembly2_B  TM=9.783E-01  e=1.970E-08  Synechocystis sp. PCC 6803 substr. Kazusa
  4jdx-assembly2_D  TM=9.620E-01  e=3.309E-07  Synechocystis sp. PCC 6803 substr. Kazusa
  8ag8-assembly1_A-2  TM=9.095E-01  e=3.948E-07  Pseudomonas borbori

Secondary structure (DSSP, 8-state):
---HHHHHHHHHHHHHHHHHHHHHHHHHHHHHHHS--SHHHHHHHHHHHHHHHHHHHHH----TTTHHHHHHHHHHTTS--GGGGTTS-HHHHHHHHHHHT-/----HHHHHHHHHHHHHHHHHHHHHHHHHHHHHHTT--SHHHHHHHHHHHHHHHHHHHHH----TTTHHHHHHHHHHTTS--GGGGBTB-HHHHHHHHHHHT-

Radius of gyration: 26.01 Å; Cα contacts (8 Å, |Δi|>4): 160; chains: 2; bounding box: 29×76×55 Å